Protein AF-A0A2V5Y2B6-F1 (afdb_monomer_lite)

Structure (mmCIF, N/CA/C/O backbone):
data_AF-A0A2V5Y2B6-F1
#
_entry.id   AF-A0A2V5Y2B6-F1
#
loop_
_atom_site.group_PDB
_atom_site.id
_atom_site.type_symbol
_atom_site.label_atom_id
_atom_site.label_alt_id
_atom_site.label_comp_id
_atom_site.label_asym_id
_atom_site.label_entity_id
_atom_site.label_seq_id
_atom_site.pdbx_PDB_ins_code
_atom_site.Cartn_x
_atom_site.Cartn_y
_atom_site.Cartn_z
_atom_site.occupancy
_atom_site.B_iso_or_equiv
_atom_site.auth_seq_id
_atom_site.auth_comp_id
_atom_site.auth_asym_id
_atom_site.auth_atom_id
_atom_site.pdbx_PDB_model_num
ATOM 1 N N . MET A 1 1 ? -38.230 23.761 11.090 1.00 64.44 1 MET A N 1
ATOM 2 C CA . MET A 1 1 ? -37.057 23.142 11.751 1.00 64.44 1 MET A CA 1
ATOM 3 C C . MET A 1 1 ? -36.328 22.125 10.874 1.00 64.44 1 MET A C 1
ATOM 5 O O . MET A 1 1 ? -35.136 22.301 10.675 1.00 64.44 1 MET A O 1
ATOM 9 N N . LEU A 1 2 ? -37.003 21.125 10.291 1.00 70.44 2 LEU A N 1
ATOM 10 C CA . LEU A 1 2 ? -36.364 20.083 9.458 1.00 70.44 2 LEU A CA 1
ATOM 11 C C . LEU A 1 2 ? -35.538 20.610 8.266 1.00 70.44 2 LEU A C 1
ATOM 13 O O . LEU A 1 2 ? -34.433 20.132 8.039 1.00 70.44 2 LEU A O 1
ATOM 17 N N . ILE A 1 3 ? -36.021 21.636 7.556 1.00 76.50 3 ILE A N 1
ATOM 18 C CA . ILE A 1 3 ? -35.321 22.222 6.394 1.00 76.50 3 ILE A CA 1
ATOM 19 C C . ILE A 1 3 ? -34.039 22.957 6.821 1.00 76.50 3 ILE A C 1
ATOM 21 O O . ILE A 1 3 ? -33.005 22.833 6.171 1.00 76.50 3 ILE A O 1
ATOM 25 N N . SER A 1 4 ? -34.070 23.662 7.957 1.00 74.25 4 SER A N 1
ATOM 26 C CA . SER A 1 4 ? -32.880 24.306 8.526 1.00 74.25 4 SER A CA 1
ATOM 27 C C . SER A 1 4 ? -31.862 23.283 9.031 1.00 74.25 4 SER A C 1
ATOM 29 O O . SER A 1 4 ? -30.671 23.482 8.822 1.00 74.25 4 SER A O 1
ATOM 31 N N . CYS A 1 5 ? -32.304 22.168 9.627 1.00 72.56 5 CYS A N 1
ATOM 32 C CA . CYS A 1 5 ? -31.413 21.060 9.985 1.00 72.56 5 CYS A CA 1
ATOM 33 C C . CYS A 1 5 ? -30.775 20.421 8.746 1.00 72.56 5 CYS A C 1
ATOM 35 O O . CYS A 1 5 ? -29.568 20.210 8.738 1.00 72.56 5 CYS A O 1
ATOM 37 N N . ALA A 1 6 ? -31.546 20.168 7.685 1.00 77.94 6 ALA A N 1
ATOM 38 C CA . ALA A 1 6 ? -31.018 19.616 6.438 1.00 77.94 6 ALA A CA 1
ATOM 39 C C . ALA A 1 6 ? -29.987 20.555 5.784 1.00 77.94 6 ALA A C 1
ATOM 41 O O . ALA A 1 6 ? -28.927 20.108 5.349 1.00 77.94 6 ALA A O 1
ATOM 42 N N . PHE A 1 7 ? -30.250 21.865 5.784 1.00 80.12 7 PHE A N 1
ATOM 43 C CA . PHE A 1 7 ? -29.313 22.871 5.281 1.00 80.12 7 PHE A CA 1
ATOM 44 C C . PHE A 1 7 ? -28.036 22.962 6.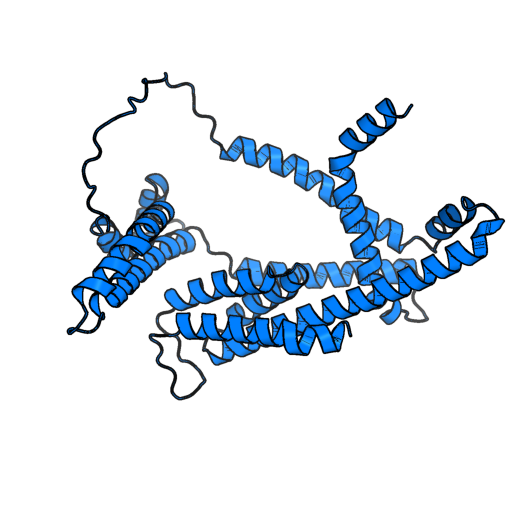131 1.00 80.12 7 PHE A C 1
ATOM 46 O O . PHE A 1 7 ? -26.936 23.067 5.585 1.00 80.12 7 PHE A O 1
ATOM 53 N N . LEU A 1 8 ? -28.164 22.863 7.459 1.00 71.19 8 LEU A N 1
ATOM 54 C CA . LEU A 1 8 ? -27.027 22.821 8.378 1.00 71.19 8 LEU A CA 1
ATOM 55 C C . LEU A 1 8 ? -26.164 21.576 8.129 1.00 71.19 8 LEU A C 1
ATOM 57 O O . LEU A 1 8 ? -24.951 21.698 8.025 1.00 71.19 8 LEU A O 1
ATOM 61 N N . ILE A 1 9 ? -26.781 20.401 7.961 1.00 74.06 9 ILE A N 1
ATOM 62 C CA . ILE A 1 9 ? -26.088 19.136 7.664 1.00 74.06 9 ILE A CA 1
ATOM 63 C C . ILE A 1 9 ? -25.361 19.216 6.318 1.00 74.06 9 ILE A C 1
ATOM 65 O O . ILE A 1 9 ? -24.214 18.787 6.214 1.00 74.06 9 ILE A O 1
ATOM 69 N N . TRP A 1 10 ? -25.979 19.817 5.297 1.00 74.00 10 TRP A N 1
ATOM 70 C CA . TRP A 1 10 ? -25.339 19.997 3.994 1.00 74.00 10 TRP A CA 1
ATOM 71 C C . TRP A 1 10 ? -24.121 20.926 4.079 1.00 74.00 10 TRP A C 1
ATOM 73 O O . TRP A 1 10 ? -23.056 20.598 3.557 1.00 74.00 10 TRP A O 1
ATOM 83 N N . LYS A 1 11 ? -24.230 22.031 4.829 1.00 75.00 11 LYS A N 1
ATOM 84 C CA . LYS A 1 11 ? -23.112 22.943 5.129 1.00 75.00 11 LYS A CA 1
ATOM 85 C C . LYS A 1 11 ? -22.009 22.287 5.969 1.00 75.00 11 LYS A C 1
ATOM 87 O O . LYS A 1 11 ? -20.841 22.598 5.760 1.00 75.00 11 LYS A O 1
ATOM 92 N N . LEU A 1 12 ? -22.361 21.387 6.890 1.00 72.12 12 LEU A N 1
ATOM 93 C CA . LEU A 1 12 ? -21.408 20.690 7.760 1.00 72.12 12 LEU A CA 1
ATOM 94 C C . LEU A 1 12 ? -20.800 19.436 7.119 1.00 72.12 12 LEU A C 1
ATOM 96 O O . LEU A 1 12 ? -19.831 18.911 7.654 1.00 72.12 12 LEU A O 1
ATOM 100 N N . SER A 1 13 ? -21.324 18.964 5.985 1.00 68.88 13 SER A N 1
ATOM 101 C CA . SER A 1 13 ? -20.893 17.722 5.320 1.00 68.88 13 SER A CA 1
ATOM 102 C C . SER A 1 13 ? -19.385 17.638 5.067 1.00 68.88 13 SER A C 1
ATOM 104 O O . SER A 1 13 ? -18.795 16.569 5.220 1.00 68.88 13 SER A O 1
ATOM 106 N N . ILE A 1 14 ? -18.743 18.775 4.786 1.00 69.94 14 ILE A N 1
ATOM 107 C CA . ILE A 1 14 ? -17.291 18.871 4.593 1.00 69.94 14 ILE A CA 1
ATOM 108 C C . ILE A 1 14 ? -16.498 18.567 5.880 1.00 69.94 14 ILE A C 1
ATOM 110 O O . ILE A 1 14 ? -15.362 18.108 5.816 1.00 69.94 14 ILE A O 1
ATOM 114 N N . LEU A 1 15 ? -17.104 18.812 7.046 1.00 74.19 15 LEU A N 1
ATOM 115 C CA . LEU A 1 15 ? -16.537 18.602 8.379 1.00 74.19 15 LEU A CA 1
ATOM 116 C C . LEU A 1 15 ? -16.883 17.216 8.937 1.00 74.19 15 LEU A C 1
ATOM 118 O O . LEU A 1 15 ? -16.121 16.651 9.715 1.00 74.19 15 LEU A O 1
ATOM 122 N N . ILE A 1 16 ? -18.025 16.657 8.527 1.00 75.56 16 ILE A N 1
ATOM 123 C CA . ILE A 1 16 ? -18.505 15.347 8.986 1.00 75.56 16 ILE A CA 1
ATOM 124 C C . ILE A 1 16 ? -17.478 14.257 8.670 1.00 75.56 16 ILE A C 1
ATOM 126 O O . ILE A 1 16 ? -17.185 13.433 9.532 1.00 75.56 16 ILE A O 1
ATOM 130 N N . LEU A 1 17 ? -16.886 14.272 7.473 1.00 73.50 17 LEU A N 1
ATOM 131 C CA . LEU A 1 17 ? -15.916 13.256 7.067 1.00 73.50 17 LEU A CA 1
ATOM 132 C C . LEU A 1 17 ? -14.675 13.207 7.985 1.00 73.50 17 LEU A C 1
ATOM 134 O O . LEU A 1 17 ? -14.424 12.143 8.549 1.00 73.50 17 LEU A O 1
ATOM 138 N N . PRO A 1 18 ? -13.918 14.301 8.215 1.00 75.50 18 PRO A N 1
ATOM 139 C CA . PRO A 1 18 ? -12.772 14.267 9.124 1.00 75.50 18 PRO A CA 1
ATOM 140 C C . PRO A 1 18 ? -13.163 13.991 10.583 1.00 75.50 18 PRO A C 1
ATOM 142 O O . PRO A 1 18 ? -12.376 13.371 11.295 1.00 75.50 18 PRO A O 1
ATOM 145 N N . ILE A 1 19 ? -14.372 14.373 11.024 1.00 77.94 19 ILE A N 1
ATOM 146 C CA . ILE A 1 19 ? -14.885 13.991 12.350 1.00 77.94 19 ILE A CA 1
ATOM 147 C C . ILE A 1 19 ? -15.049 12.477 12.458 1.00 77.94 19 ILE A C 1
ATOM 149 O O . ILE A 1 19 ? -14.535 11.869 13.396 1.00 77.94 19 ILE A O 1
ATOM 153 N N . ILE A 1 20 ? -15.731 11.868 11.487 1.00 76.69 20 ILE A N 1
ATOM 154 C CA . ILE A 1 20 ? -15.939 10.419 11.450 1.00 76.69 20 ILE A CA 1
ATOM 155 C C . ILE A 1 20 ? -14.595 9.703 11.372 1.00 76.69 20 ILE A C 1
ATOM 157 O O . ILE A 1 20 ? -14.381 8.752 12.112 1.00 76.69 20 ILE A O 1
ATOM 161 N N . VAL A 1 21 ? -13.670 10.175 10.534 1.00 72.62 21 VAL A N 1
ATOM 162 C CA . VAL A 1 21 ? -12.337 9.573 10.404 1.00 72.62 21 VAL A CA 1
ATOM 163 C C . VAL A 1 21 ? -11.545 9.683 11.708 1.00 72.62 21 VAL A C 1
ATOM 165 O O . VAL A 1 21 ? -10.953 8.695 12.132 1.00 72.62 21 VAL A O 1
ATOM 168 N N . GLY A 1 22 ? -11.550 10.841 12.375 1.00 74.81 22 GLY A N 1
ATOM 169 C CA . GLY A 1 22 ? -10.870 11.027 13.661 1.00 74.81 22 GLY A CA 1
ATOM 170 C C . GLY A 1 22 ? -11.452 10.145 14.768 1.00 74.81 22 GLY A C 1
ATOM 171 O O . GLY A 1 22 ? -10.704 9.502 15.504 1.00 74.81 22 GLY A O 1
ATOM 172 N N . ALA A 1 23 ? -12.782 10.054 14.843 1.00 76.69 23 ALA A N 1
ATOM 173 C CA . ALA A 1 23 ? -13.480 9.191 15.791 1.00 76.69 23 ALA A CA 1
ATOM 174 C C . ALA A 1 23 ? -13.232 7.702 15.507 1.00 76.69 23 ALA A C 1
ATOM 176 O O . ALA A 1 23 ? -12.944 6.934 16.423 1.00 76.69 23 ALA A O 1
ATOM 177 N N . LEU A 1 24 ? -13.280 7.306 14.234 1.00 73.19 24 LEU A N 1
ATOM 178 C CA . LEU A 1 24 ? -12.995 5.945 13.799 1.00 73.19 24 LEU A CA 1
ATOM 179 C C . LEU A 1 24 ? -11.540 5.576 14.074 1.00 73.19 24 LEU A C 1
ATOM 181 O O . LEU A 1 24 ? -11.296 4.483 14.560 1.00 73.19 24 LEU A O 1
ATOM 185 N N . MET A 1 25 ? -10.582 6.478 13.850 1.00 69.50 25 MET A N 1
ATOM 186 C CA . MET A 1 25 ? -9.184 6.269 14.236 1.00 69.50 25 MET A CA 1
ATOM 187 C C . MET A 1 25 ? -9.045 6.099 15.754 1.00 69.50 25 MET A C 1
ATOM 189 O O . MET A 1 25 ? -8.381 5.165 16.192 1.00 69.50 25 MET A O 1
ATOM 193 N N . ALA A 1 26 ? -9.686 6.949 16.565 1.00 74.56 26 ALA A N 1
ATOM 194 C CA . ALA A 1 26 ? -9.628 6.837 18.028 1.00 74.56 26 ALA A CA 1
ATOM 195 C C . ALA A 1 26 ? -10.153 5.479 18.495 1.00 74.56 26 ALA A C 1
ATOM 197 O O . ALA A 1 26 ? -9.554 4.829 19.350 1.00 74.56 26 ALA A O 1
ATOM 198 N N . PHE A 1 27 ? -11.231 5.025 17.862 1.00 71.56 27 PHE A N 1
ATOM 199 C CA . PHE A 1 27 ? -11.805 3.718 18.107 1.00 71.56 27 PHE A CA 1
ATOM 200 C C . PHE A 1 27 ? -10.884 2.577 17.623 1.00 71.56 27 PHE A C 1
ATOM 202 O O . PHE A 1 27 ? -10.614 1.640 18.370 1.00 71.56 27 PHE A O 1
ATOM 209 N N . LEU A 1 28 ? -10.331 2.679 16.411 1.00 67.62 28 LEU A N 1
ATOM 210 C CA . LEU A 1 28 ? -9.432 1.698 15.786 1.00 67.62 28 LEU A CA 1
ATOM 211 C C . LEU A 1 28 ? -8.159 1.459 16.586 1.00 67.62 28 LEU A C 1
ATOM 213 O O . LEU A 1 28 ? -7.652 0.339 16.633 1.00 67.62 28 LEU A O 1
ATOM 217 N N . PHE A 1 29 ? -7.670 2.499 17.252 1.00 67.31 29 PHE A N 1
ATOM 218 C CA . PHE A 1 29 ? -6.452 2.441 18.047 1.00 67.31 29 PHE A CA 1
ATOM 219 C C . PHE A 1 29 ? -6.687 2.280 19.546 1.00 67.31 29 PHE A C 1
ATOM 221 O O . PHE A 1 29 ? -5.721 2.129 20.295 1.00 67.31 29 PHE A O 1
ATOM 228 N N . ARG A 1 30 ? -7.945 2.196 19.988 1.00 69.38 30 ARG A N 1
ATOM 229 C CA . ARG A 1 30 ? -8.295 1.781 21.347 1.00 69.38 30 ARG A CA 1
ATOM 230 C C . ARG A 1 30 ? -7.615 0.466 21.781 1.00 69.38 30 ARG A C 1
ATOM 232 O O . ARG A 1 30 ? -6.999 0.491 22.841 1.00 69.38 30 ARG A O 1
ATOM 239 N N . PRO A 1 31 ? -7.581 -0.632 20.991 1.00 62.88 31 PRO A N 1
ATOM 240 C CA . PRO A 1 31 ? -6.884 -1.859 21.402 1.00 62.88 31 PRO A CA 1
ATOM 241 C C . PRO A 1 31 ? -5.365 -1.686 21.514 1.00 62.88 31 PRO A C 1
ATOM 243 O O . PRO A 1 31 ? -4.713 -2.365 22.307 1.00 62.88 31 PRO A O 1
ATOM 246 N N . VAL A 1 32 ? -4.778 -0.782 20.721 1.00 63.06 32 VAL A N 1
ATOM 247 C CA . VAL A 1 32 ? -3.355 -0.445 20.834 1.00 63.06 32 VAL A CA 1
ATOM 248 C C . VAL A 1 32 ? -3.121 0.294 22.148 1.00 63.06 32 VAL A C 1
ATOM 250 O O . VAL A 1 32 ? -2.256 -0.113 22.915 1.00 63.06 32 VAL A O 1
ATOM 253 N N . LYS A 1 33 ? -3.943 1.305 22.458 1.00 66.31 33 LYS A N 1
ATOM 254 C CA . LYS A 1 33 ? -3.921 2.028 23.737 1.00 66.31 33 LYS A CA 1
ATOM 255 C C . LYS A 1 33 ? -4.087 1.088 24.937 1.00 66.31 33 LYS A C 1
ATOM 257 O O . LYS A 1 33 ? -3.274 1.159 25.849 1.00 66.31 33 LYS A O 1
ATOM 262 N N . GLU A 1 34 ? -5.061 0.177 24.905 1.00 66.00 34 GLU A N 1
ATOM 263 C CA . GLU A 1 34 ? -5.316 -0.797 25.981 1.00 66.00 34 GLU A CA 1
ATOM 264 C C . GLU A 1 34 ? -4.124 -1.747 26.196 1.00 66.00 34 GLU A C 1
ATOM 266 O O . GLU A 1 34 ? -3.793 -2.107 27.322 1.00 66.00 34 GLU A O 1
ATOM 271 N N . ARG A 1 35 ? -3.384 -2.096 25.134 1.00 62.91 35 ARG A N 1
ATOM 272 C CA . ARG A 1 35 ? -2.152 -2.896 25.253 1.00 62.91 35 ARG A CA 1
ATOM 273 C C . ARG A 1 35 ? -0.962 -2.108 25.814 1.00 62.91 35 ARG A C 1
ATOM 275 O O . ARG A 1 35 ? -0.012 -2.716 26.306 1.00 62.91 35 ARG A O 1
ATOM 282 N N . PHE A 1 36 ? -1.030 -0.779 25.754 1.00 59.91 36 PHE A N 1
ATOM 283 C CA . PHE A 1 36 ? -0.103 0.168 26.374 1.00 59.91 36 PHE A CA 1
ATOM 284 C C . PHE A 1 36 ? -0.613 0.704 27.726 1.00 59.91 36 PHE A C 1
ATOM 286 O O . PHE A 1 36 ? -0.083 1.711 28.202 1.00 59.91 36 PHE A O 1
ATOM 293 N N . GLU A 1 37 ? -1.580 0.042 28.382 1.00 61.69 37 GLU A N 1
ATOM 294 C CA . GLU A 1 37 ? -1.962 0.330 29.774 1.00 61.69 37 GLU A CA 1
ATOM 295 C C . GLU A 1 37 ? -0.820 -0.033 30.739 1.00 61.69 37 GLU A C 1
ATOM 297 O O . GLU A 1 37 ? -0.826 -1.022 31.475 1.00 61.69 37 GLU A O 1
ATOM 302 N N . VAL A 1 38 ? 0.225 0.791 30.731 1.00 66.25 38 VAL A N 1
ATOM 303 C CA . VAL A 1 38 ? 1.293 0.738 31.715 1.00 66.25 38 VAL A CA 1
ATOM 304 C C . VAL A 1 38 ? 0.721 1.320 32.997 1.00 66.25 38 VAL A C 1
ATOM 306 O O . VAL A 1 38 ? 0.348 2.488 33.046 1.00 66.25 38 VAL A O 1
ATOM 309 N N . ARG A 1 39 ? 0.688 0.513 34.059 1.00 62.97 39 ARG A N 1
ATOM 310 C CA . ARG A 1 39 ? 0.039 0.838 35.341 1.00 62.97 39 ARG A CA 1
ATOM 311 C C . ARG A 1 39 ? 0.583 2.092 36.054 1.00 62.97 39 ARG A C 1
ATOM 313 O O . ARG A 1 39 ? -0.016 2.530 37.028 1.00 62.97 39 ARG A O 1
ATOM 320 N N . TRP A 1 40 ? 1.701 2.658 35.584 1.00 76.69 40 TRP A N 1
ATOM 321 C CA . TRP A 1 40 ? 2.268 3.928 36.065 1.00 76.69 40 TRP A CA 1
ATOM 322 C C . TRP A 1 40 ? 1.818 5.139 35.226 1.00 76.69 40 TRP A C 1
ATOM 324 O O . TRP A 1 40 ? 1.767 6.251 35.746 1.00 76.69 40 TRP A O 1
ATOM 334 N N . LEU A 1 41 ? 1.472 4.966 33.950 1.00 76.44 41 LEU A N 1
ATOM 335 C CA . LEU A 1 41 ? 1.293 6.086 33.030 1.00 76.44 41 LEU A CA 1
ATOM 336 C C . LEU A 1 41 ? -0.139 6.660 33.111 1.00 76.44 41 LEU A C 1
ATOM 338 O O . LEU A 1 41 ? -1.088 5.888 32.951 1.00 76.44 41 LEU A O 1
ATOM 342 N N . PRO A 1 42 ? -0.324 7.983 33.314 1.00 81.69 42 PRO A N 1
ATOM 343 C CA . PRO A 1 42 ? -1.646 8.609 33.305 1.00 81.69 42 PRO A CA 1
ATOM 344 C C . PRO A 1 42 ? -2.330 8.446 31.942 1.00 81.69 42 PRO A C 1
ATOM 346 O O . PRO A 1 42 ? -1.673 8.367 30.899 1.00 81.69 42 PRO A O 1
ATOM 349 N N . HIS A 1 43 ? -3.660 8.394 31.958 1.00 77.12 43 HIS A N 1
ATOM 350 C CA . HIS A 1 43 ? -4.499 8.071 30.802 1.00 77.12 43 HIS A CA 1
ATOM 351 C C . HIS A 1 43 ? -4.243 8.991 29.598 1.00 77.12 43 HIS A C 1
ATOM 353 O O . HIS A 1 43 ? -4.152 8.535 28.457 1.00 77.12 43 HIS A O 1
ATOM 359 N N . GLU A 1 44 ? -4.052 10.284 29.849 1.00 80.44 44 GLU A N 1
ATOM 360 C CA . GLU A 1 44 ? -3.785 11.294 28.827 1.00 80.44 44 GLU A CA 1
ATOM 361 C C . GLU A 1 44 ? -2.456 11.012 28.108 1.00 80.44 44 GLU A C 1
ATOM 363 O O . GLU A 1 44 ? -2.361 11.127 26.885 1.00 80.44 44 GLU A O 1
ATOM 368 N N . LEU A 1 45 ? -1.433 10.560 28.840 1.00 81.38 45 LEU A N 1
ATOM 369 C CA . LEU A 1 45 ? -0.148 10.196 28.244 1.00 81.38 45 LEU A CA 1
ATOM 370 C C . LEU A 1 45 ? -0.236 8.903 27.429 1.00 81.38 45 LEU A C 1
ATOM 372 O O . LEU A 1 45 ? 0.413 8.815 26.393 1.00 81.38 45 LEU A O 1
ATOM 3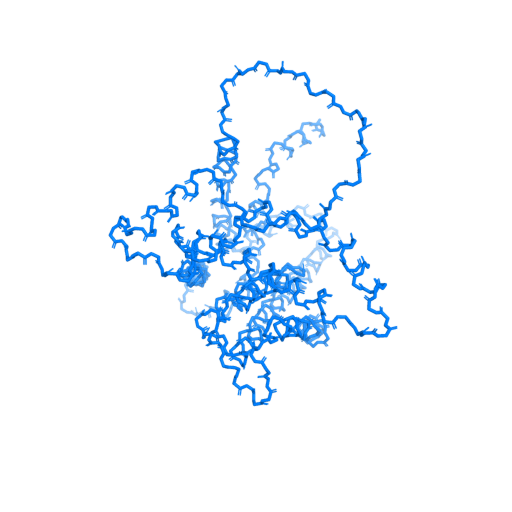76 N N . GLN A 1 46 ? -1.063 7.932 27.823 1.00 76.62 46 GLN A N 1
ATOM 377 C CA . GLN A 1 46 ? -1.271 6.713 27.028 1.00 76.62 46 GLN A CA 1
ATOM 378 C C . GLN A 1 46 ? -1.870 7.035 25.650 1.00 76.62 46 GLN A C 1
ATOM 380 O O . GLN A 1 46 ? -1.413 6.524 24.625 1.00 76.62 46 GLN A O 1
ATOM 385 N N . VAL A 1 47 ? -2.852 7.941 25.610 1.00 78.94 47 VAL A N 1
ATOM 386 C CA . VAL A 1 47 ? -3.460 8.426 24.362 1.00 78.94 47 VAL A CA 1
ATOM 387 C C . VAL A 1 47 ? -2.423 9.154 23.512 1.00 78.94 47 VAL A C 1
ATOM 389 O O . VAL A 1 47 ? -2.287 8.853 22.325 1.00 78.94 47 VAL A O 1
ATOM 392 N N . LEU A 1 48 ? -1.639 10.051 24.116 1.00 82.69 48 LEU A N 1
ATOM 393 C CA . LEU A 1 48 ? -0.584 10.784 23.416 1.00 82.69 48 LEU A CA 1
ATOM 394 C C . LEU A 1 48 ? 0.490 9.838 22.847 1.00 82.69 48 LEU A C 1
ATOM 396 O O . LEU A 1 48 ? 0.905 9.993 21.701 1.00 82.69 48 LEU A O 1
ATOM 400 N N . CYS A 1 49 ? 0.904 8.827 23.614 1.00 79.94 49 CYS A N 1
ATOM 401 C CA . CYS A 1 49 ? 1.852 7.805 23.175 1.00 79.94 49 CYS A CA 1
ATOM 402 C C . CYS A 1 49 ? 1.296 6.973 22.015 1.00 79.94 49 CYS A C 1
ATOM 404 O O . CYS A 1 49 ? 2.023 6.717 21.057 1.00 79.94 49 CYS A O 1
ATOM 406 N N . SER A 1 50 ? 0.014 6.594 22.057 1.00 76.00 50 SER A N 1
ATOM 407 C CA . SER A 1 50 ? -0.629 5.882 20.946 1.00 76.00 50 SER A CA 1
ATOM 408 C C . SER A 1 50 ? -0.656 6.735 19.672 1.00 76.00 50 SER A C 1
ATOM 410 O O . SER A 1 50 ? -0.251 6.262 18.611 1.00 76.00 50 SER A O 1
ATOM 412 N N . PHE A 1 51 ? -1.008 8.022 19.784 1.00 81.62 51 PHE A N 1
ATOM 413 C CA . PHE A 1 51 ? -0.978 8.970 18.671 1.00 81.62 51 PHE A CA 1
ATOM 414 C C . PHE A 1 51 ? 0.434 9.125 18.093 1.00 81.62 51 PHE A C 1
ATOM 416 O O . PHE A 1 51 ? 0.623 9.068 16.879 1.00 81.62 51 PHE A O 1
ATOM 423 N N . ALA A 1 52 ? 1.440 9.259 18.961 1.00 82.75 52 ALA A N 1
ATOM 424 C CA . ALA A 1 52 ? 2.837 9.362 18.559 1.00 82.75 52 ALA A CA 1
ATOM 425 C C . ALA A 1 52 ? 3.336 8.089 17.858 1.00 82.75 52 ALA A C 1
ATOM 427 O O . ALA A 1 52 ? 4.034 8.187 16.851 1.00 82.75 52 ALA A O 1
ATOM 428 N N . ALA A 1 53 ? 2.952 6.902 18.335 1.00 79.00 53 ALA A N 1
ATOM 429 C CA . ALA A 1 53 ? 3.304 5.633 17.702 1.00 79.00 53 ALA A CA 1
ATOM 430 C C . ALA A 1 53 ? 2.705 5.517 16.291 1.00 79.00 53 ALA A C 1
ATOM 432 O O . ALA A 1 53 ? 3.411 5.149 15.353 1.00 79.00 53 ALA A O 1
ATOM 433 N N . ILE A 1 54 ? 1.435 5.897 16.116 1.00 75.88 54 ILE A N 1
ATOM 434 C CA . ILE A 1 54 ? 0.771 5.931 14.802 1.00 75.88 54 ILE A CA 1
ATOM 435 C C . ILE A 1 54 ? 1.470 6.929 13.881 1.00 75.88 54 ILE A C 1
ATOM 437 O O . ILE A 1 54 ? 1.818 6.592 12.750 1.00 75.88 54 ILE A O 1
ATOM 441 N N . GLY A 1 55 ? 1.719 8.145 14.375 1.00 79.56 55 GLY A N 1
ATOM 442 C CA . GLY A 1 55 ? 2.439 9.178 13.637 1.00 79.56 55 GLY A CA 1
ATOM 443 C C . GLY A 1 55 ? 3.828 8.711 13.207 1.00 79.56 55 GLY A C 1
ATOM 444 O O . GLY A 1 55 ? 4.233 8.970 12.079 1.00 79.56 55 GLY A O 1
ATOM 445 N N . LEU A 1 56 ? 4.527 7.956 14.057 1.00 81.75 56 LEU A N 1
ATOM 446 C CA . LEU A 1 56 ? 5.827 7.370 13.749 1.00 81.75 56 LEU A CA 1
ATOM 447 C C . LEU A 1 56 ? 5.723 6.295 12.662 1.00 81.75 56 LEU A C 1
ATOM 449 O O . LEU A 1 56 ? 6.501 6.331 11.712 1.00 81.75 56 LEU A O 1
ATOM 453 N N . VAL A 1 57 ? 4.752 5.382 12.742 1.00 74.44 57 VAL A N 1
ATOM 454 C CA . VAL A 1 57 ? 4.519 4.368 11.697 1.00 74.44 57 VAL A CA 1
ATOM 455 C C . VAL A 1 57 ? 4.198 5.032 10.358 1.00 74.44 57 VAL A C 1
ATOM 457 O O . VAL A 1 57 ? 4.819 4.699 9.349 1.00 74.44 57 VAL A O 1
ATOM 460 N N . LEU A 1 58 ? 3.295 6.016 10.347 1.00 76.00 58 LEU A N 1
ATOM 461 C CA . LEU A 1 58 ? 2.955 6.778 9.145 1.00 76.00 58 LEU A CA 1
ATOM 462 C C . LEU A 1 58 ? 4.151 7.570 8.617 1.00 76.00 58 LEU A C 1
ATOM 464 O O . LEU A 1 58 ? 4.372 7.600 7.410 1.00 76.00 58 LEU A O 1
ATOM 468 N N . PHE A 1 59 ? 4.956 8.166 9.495 1.00 80.88 59 PHE A N 1
ATOM 469 C CA . PHE A 1 59 ? 6.172 8.875 9.113 1.00 80.88 59 PHE A CA 1
ATOM 470 C C . PHE A 1 59 ? 7.194 7.932 8.475 1.00 80.88 59 PHE A C 1
ATOM 472 O O . PHE A 1 59 ? 7.752 8.259 7.430 1.00 80.88 59 PHE A O 1
ATOM 479 N N . PHE A 1 60 ? 7.420 6.745 9.044 1.00 76.94 60 PHE A N 1
ATOM 480 C CA . PHE A 1 60 ? 8.312 5.741 8.462 1.00 76.94 60 PHE A CA 1
ATOM 481 C C . PHE A 1 60 ? 7.780 5.199 7.136 1.00 76.94 60 PHE A C 1
ATOM 483 O O . PHE A 1 60 ? 8.555 5.086 6.183 1.00 76.94 60 PHE A O 1
ATOM 490 N N . ALA A 1 61 ? 6.480 4.915 7.041 1.00 67.81 61 ALA A N 1
ATOM 491 C CA . ALA A 1 61 ? 5.837 4.492 5.800 1.00 67.81 61 ALA A CA 1
ATOM 492 C C . ALA A 1 61 ? 5.970 5.576 4.719 1.00 67.81 61 ALA A C 1
ATOM 494 O O . ALA A 1 61 ? 6.459 5.304 3.623 1.00 67.81 61 ALA A O 1
ATOM 495 N N . PHE A 1 62 ? 5.642 6.827 5.054 1.00 75.62 62 PHE A N 1
ATOM 496 C CA . PHE A 1 62 ? 5.762 7.967 4.151 1.00 75.62 62 PHE A CA 1
ATOM 497 C C . PHE A 1 62 ? 7.211 8.229 3.748 1.00 75.62 62 PHE A C 1
ATOM 499 O O . PHE A 1 62 ? 7.478 8.478 2.581 1.00 75.62 62 PHE A O 1
ATOM 506 N N . ASN A 1 63 ? 8.169 8.140 4.669 1.00 76.88 63 ASN A N 1
ATOM 507 C CA . ASN A 1 63 ? 9.584 8.332 4.362 1.00 76.88 63 ASN A CA 1
ATOM 508 C C . ASN A 1 63 ? 10.127 7.207 3.466 1.00 76.88 63 ASN A C 1
ATOM 510 O O . ASN A 1 63 ? 10.879 7.463 2.527 1.00 76.88 63 ASN A O 1
ATOM 514 N N . THR A 1 64 ? 9.711 5.964 3.715 1.00 70.81 64 THR A N 1
ATOM 515 C CA . THR A 1 64 ? 10.048 4.810 2.867 1.00 70.81 64 THR A CA 1
ATOM 516 C C . THR A 1 64 ? 9.481 4.993 1.464 1.00 70.81 64 THR A C 1
ATOM 518 O O . THR A 1 64 ? 10.195 4.786 0.484 1.00 70.81 64 THR A O 1
ATOM 521 N N . PHE A 1 65 ? 8.235 5.456 1.358 1.00 67.06 65 PHE A N 1
ATOM 522 C CA . PHE A 1 65 ? 7.594 5.752 0.083 1.00 67.06 65 PHE A CA 1
ATOM 523 C C . PHE A 1 65 ? 8.252 6.938 -0.632 1.00 67.06 65 PHE A C 1
ATOM 525 O O . PHE A 1 65 ? 8.606 6.834 -1.801 1.00 67.06 65 PHE A O 1
ATOM 532 N N . ARG A 1 66 ? 8.507 8.041 0.081 1.00 73.31 66 ARG A N 1
ATOM 533 C CA . ARG A 1 66 ? 9.106 9.268 -0.460 1.00 73.31 66 ARG A CA 1
ATOM 534 C C . ARG A 1 66 ? 10.478 9.022 -1.072 1.00 73.31 66 ARG A C 1
ATOM 536 O O . ARG A 1 66 ? 10.774 9.602 -2.109 1.00 73.31 66 ARG A O 1
ATOM 543 N N . LYS A 1 67 ? 11.293 8.145 -0.477 1.00 72.06 67 LYS A N 1
ATOM 544 C CA . LYS A 1 67 ? 12.591 7.738 -1.048 1.00 72.06 67 LYS A CA 1
ATOM 545 C C . LYS A 1 67 ? 12.470 7.072 -2.422 1.00 72.06 67 LYS A C 1
ATOM 547 O O . LYS A 1 67 ? 13.440 7.076 -3.169 1.00 72.06 67 LYS A O 1
ATOM 552 N N . HIS A 1 68 ? 11.307 6.510 -2.736 1.00 68.44 68 HIS A N 1
ATOM 553 C CA . HIS A 1 68 ? 11.020 5.853 -4.006 1.00 68.44 68 HIS A CA 1
ATOM 554 C C . HIS A 1 68 ? 10.160 6.706 -4.950 1.00 68.44 68 HIS A C 1
ATOM 556 O O . HIS A 1 68 ? 9.895 6.269 -6.069 1.00 68.44 68 HIS A O 1
ATOM 562 N N . ILE A 1 69 ? 9.723 7.905 -4.539 1.00 70.25 69 ILE A N 1
ATOM 563 C CA . ILE A 1 69 ? 9.029 8.823 -5.448 1.00 70.25 69 ILE A CA 1
ATOM 564 C C . ILE A 1 69 ? 10.039 9.278 -6.516 1.00 70.25 69 ILE A C 1
ATOM 566 O O . ILE A 1 69 ? 11.085 9.818 -6.150 1.00 70.25 69 ILE A O 1
ATOM 570 N N . PRO A 1 70 ? 9.748 9.082 -7.817 1.00 68.75 70 PRO A N 1
ATOM 571 C CA . PRO A 1 70 ? 10.669 9.445 -8.885 1.00 68.75 70 PRO A CA 1
ATOM 572 C C . PRO A 1 70 ? 10.901 10.957 -8.935 1.00 68.75 70 PRO A C 1
ATOM 574 O O . PRO A 1 70 ? 9.950 11.741 -8.942 1.00 68.75 70 PRO A O 1
ATOM 577 N N . ASP A 1 71 ? 12.165 11.357 -9.028 1.00 80.88 71 ASP A N 1
ATOM 578 C CA . ASP A 1 71 ? 12.575 12.735 -9.320 1.00 80.88 71 ASP A CA 1
ATOM 579 C C . ASP A 1 71 ? 12.147 13.148 -10.748 1.00 80.88 71 ASP A C 1
ATOM 581 O O . ASP A 1 71 ? 11.856 12.284 -11.571 1.00 80.88 71 ASP A O 1
ATOM 585 N N . GLU A 1 72 ? 12.130 14.438 -11.104 1.00 82.00 72 GLU A N 1
ATOM 586 C CA . GLU A 1 72 ? 11.642 14.900 -12.419 1.00 82.00 72 GLU A CA 1
ATOM 587 C C . GLU A 1 72 ? 12.363 14.222 -13.590 1.00 82.00 72 GLU A C 1
ATOM 589 O O . GLU A 1 72 ? 11.723 13.742 -14.524 1.00 82.00 72 GLU A O 1
ATOM 594 N N . GLN A 1 73 ? 13.690 14.092 -13.504 1.00 84.06 73 GLN A N 1
ATOM 595 C CA . GLN A 1 73 ? 14.478 13.347 -14.487 1.00 84.06 73 GLN A CA 1
ATOM 596 C C . GLN A 1 73 ? 14.039 11.876 -14.561 1.00 84.06 73 GLN A C 1
ATOM 598 O O . GLN A 1 73 ? 13.782 11.360 -15.646 1.00 84.06 73 GLN A O 1
ATOM 603 N N . GLN A 1 74 ? 13.894 11.216 -13.410 1.00 82.75 74 GLN A N 1
ATOM 604 C CA . GLN A 1 74 ? 13.495 9.809 -13.331 1.00 82.75 74 GLN A CA 1
ATOM 605 C C . GLN A 1 74 ? 12.062 9.594 -13.824 1.00 82.75 74 GLN A C 1
ATOM 607 O O . GLN A 1 74 ? 11.773 8.568 -14.427 1.00 82.75 74 GLN A O 1
ATOM 612 N N . LYS A 1 75 ? 11.162 10.561 -13.617 1.00 84.69 75 LYS A N 1
ATOM 613 C CA . LYS A 1 75 ? 9.787 10.544 -14.127 1.00 84.69 75 LYS A CA 1
ATOM 614 C C . LYS A 1 75 ? 9.765 10.589 -15.655 1.00 84.69 75 LYS A C 1
ATOM 616 O O . LYS A 1 75 ? 9.000 9.850 -16.274 1.00 84.69 75 LYS A O 1
ATOM 621 N N . LEU A 1 76 ? 10.607 11.425 -16.265 1.00 87.69 76 LEU A N 1
ATOM 622 C CA . LEU A 1 76 ? 10.734 11.499 -17.723 1.00 87.69 76 LEU A CA 1
ATOM 623 C C . LEU A 1 76 ? 11.372 10.221 -18.287 1.00 87.69 76 LEU A C 1
ATOM 625 O O . LEU A 1 76 ? 10.847 9.646 -19.239 1.00 87.69 76 LEU A O 1
ATOM 629 N N . GLU A 1 77 ? 12.450 9.734 -17.663 1.00 87.12 77 GLU A N 1
ATOM 630 C CA . GLU A 1 77 ? 13.075 8.449 -18.009 1.00 87.12 77 GLU A CA 1
ATOM 631 C C . GLU A 1 77 ? 12.072 7.291 -17.901 1.00 87.12 77 GLU A C 1
ATOM 633 O O . GLU A 1 77 ? 11.988 6.458 -18.805 1.00 87.12 77 GLU A O 1
ATOM 638 N N . PHE A 1 78 ? 11.262 7.270 -16.839 1.00 85.62 78 PHE A N 1
ATOM 639 C CA . PHE A 1 78 ? 10.207 6.285 -16.614 1.00 85.62 78 PHE A CA 1
ATOM 640 C C . PHE A 1 78 ? 9.168 6.314 -17.733 1.00 85.62 78 PHE A C 1
ATOM 642 O O . PHE A 1 78 ? 8.894 5.266 -18.310 1.00 85.62 78 PHE A O 1
ATOM 649 N N . LYS A 1 79 ? 8.626 7.491 -18.084 1.00 87.00 79 LYS A N 1
ATOM 650 C CA . LYS A 1 79 ? 7.646 7.629 -19.176 1.00 87.00 79 LYS A CA 1
ATOM 651 C C . LYS A 1 79 ? 8.194 7.075 -20.491 1.00 87.00 79 LYS A C 1
ATOM 653 O O . LYS A 1 79 ? 7.563 6.220 -21.108 1.00 87.00 79 LYS A O 1
ATOM 658 N N . VAL A 1 80 ? 9.397 7.507 -20.875 1.00 88.50 80 VAL A N 1
ATOM 659 C CA . VAL A 1 80 ? 10.056 7.082 -22.119 1.00 88.50 80 VAL A CA 1
ATOM 660 C C . VAL A 1 80 ? 10.287 5.575 -22.136 1.00 88.50 80 VAL A C 1
ATOM 662 O O . VAL A 1 80 ? 9.954 4.891 -23.107 1.00 88.50 80 VAL A O 1
ATOM 665 N N . ARG A 1 81 ? 10.855 5.040 -21.056 1.00 87.44 81 ARG A N 1
ATOM 666 C CA . ARG A 1 81 ? 11.194 3.624 -20.959 1.00 87.44 81 ARG A CA 1
ATOM 667 C C . ARG A 1 81 ? 9.952 2.747 -20.938 1.00 87.44 81 ARG A C 1
ATOM 669 O O . ARG A 1 81 ? 9.917 1.741 -21.641 1.00 87.44 81 ARG A O 1
ATOM 676 N N . LEU A 1 82 ? 8.945 3.129 -20.156 1.00 86.38 82 LEU A N 1
ATOM 677 C CA . LEU A 1 82 ? 7.698 2.385 -20.041 1.00 86.38 82 LEU A CA 1
ATOM 678 C C . LEU A 1 82 ? 6.959 2.366 -21.381 1.00 86.38 82 LEU A C 1
ATOM 680 O O . LEU A 1 82 ? 6.546 1.296 -21.819 1.00 86.38 82 LEU A O 1
ATOM 684 N N . GLN A 1 83 ? 6.877 3.507 -22.073 1.00 87.38 83 GLN A N 1
ATOM 685 C CA . GLN A 1 83 ? 6.297 3.588 -23.415 1.00 87.38 83 GLN A CA 1
ATOM 686 C C . GLN A 1 83 ? 7.006 2.636 -24.388 1.00 87.38 83 GLN A C 1
ATOM 688 O O . GLN A 1 83 ? 6.357 1.840 -25.066 1.00 87.38 83 GLN A O 1
ATOM 693 N N . TYR A 1 84 ? 8.342 2.658 -24.416 1.00 87.50 84 TYR A N 1
ATOM 694 C CA . TYR A 1 84 ? 9.119 1.794 -25.304 1.00 87.50 84 TYR A CA 1
ATOM 695 C C . TYR A 1 84 ? 8.905 0.309 -24.992 1.00 87.50 84 TYR A C 1
ATOM 697 O O . TYR A 1 84 ? 8.585 -0.476 -25.886 1.00 87.50 84 TYR A O 1
ATOM 705 N N . LYS A 1 85 ? 9.036 -0.079 -23.717 1.00 85.25 85 LYS A N 1
ATOM 706 C CA . LYS A 1 85 ? 8.912 -1.476 -23.282 1.00 85.25 85 LYS A CA 1
ATOM 707 C C . LYS A 1 85 ? 7.503 -2.027 -23.468 1.00 85.25 85 LYS A C 1
ATOM 709 O O . LYS A 1 85 ? 7.365 -3.179 -23.874 1.00 85.25 85 LYS A O 1
ATOM 714 N N . LEU A 1 86 ? 6.463 -1.224 -23.244 1.00 85.44 86 LEU A N 1
ATOM 715 C CA . LEU A 1 86 ? 5.086 -1.628 -23.534 1.00 85.44 86 LEU A CA 1
ATOM 716 C C . LEU A 1 86 ? 4.880 -1.868 -25.033 1.00 85.44 86 LEU A C 1
ATOM 718 O O . LEU A 1 86 ? 4.329 -2.897 -25.417 1.00 85.44 86 LEU A O 1
ATOM 722 N N . ASN A 1 87 ? 5.394 -0.980 -25.886 1.00 86.69 87 ASN A N 1
ATOM 723 C CA . ASN A 1 87 ? 5.334 -1.140 -27.341 1.00 86.69 87 ASN A CA 1
ATOM 724 C C . ASN A 1 87 ? 6.135 -2.349 -27.845 1.00 86.69 87 ASN A C 1
ATOM 726 O O . ASN A 1 87 ? 5.717 -3.051 -28.767 1.00 86.69 87 ASN A O 1
ATOM 730 N N . GLU A 1 88 ? 7.298 -2.612 -27.254 1.00 86.06 88 GLU A N 1
ATOM 731 C CA . GLU A 1 88 ? 8.100 -3.803 -27.529 1.00 86.06 88 GLU A CA 1
ATOM 732 C C . GLU A 1 88 ? 7.335 -5.082 -27.152 1.00 86.06 88 GLU A C 1
ATOM 734 O O . GLU A 1 88 ? 7.175 -5.972 -27.989 1.00 86.06 88 GLU A O 1
ATOM 739 N N . ARG A 1 89 ? 6.783 -5.149 -25.932 1.00 82.56 89 ARG A N 1
ATOM 740 C CA . ARG A 1 89 ? 6.001 -6.299 -25.451 1.00 82.56 89 ARG A CA 1
ATOM 741 C C . ARG A 1 89 ? 4.744 -6.540 -26.266 1.00 82.56 89 ARG A C 1
ATOM 743 O O . ARG A 1 89 ? 4.465 -7.682 -26.616 1.00 82.56 89 ARG A O 1
ATOM 750 N N . TYR A 1 90 ? 4.016 -5.484 -26.611 1.00 83.25 90 TYR A N 1
ATOM 751 C CA . TYR A 1 90 ? 2.843 -5.589 -27.468 1.00 83.25 90 TYR A CA 1
ATOM 752 C C . TYR A 1 90 ? 3.203 -6.191 -28.834 1.00 83.25 90 TYR A C 1
ATOM 754 O O . TYR A 1 90 ? 2.573 -7.153 -29.272 1.00 83.25 90 TYR A O 1
ATOM 762 N N . ARG A 1 91 ? 4.273 -5.700 -29.476 1.00 82.75 91 ARG A N 1
ATOM 763 C CA . ARG A 1 91 ? 4.748 -6.250 -30.756 1.00 82.75 91 ARG A CA 1
ATOM 764 C C . ARG A 1 91 ? 5.172 -7.711 -30.640 1.00 82.75 91 ARG A C 1
ATOM 766 O O . ARG A 1 91 ? 4.829 -8.494 -31.518 1.00 82.75 91 ARG A O 1
ATOM 773 N N . GLN A 1 92 ? 5.850 -8.093 -29.558 1.00 81.69 92 GLN A N 1
ATOM 774 C CA . GLN A 1 92 ? 6.212 -9.491 -29.298 1.00 81.69 92 GLN A CA 1
ATOM 775 C C . GLN A 1 92 ? 4.976 -10.387 -29.137 1.00 81.69 92 GLN A C 1
ATOM 777 O O . GLN A 1 92 ? 4.937 -11.471 -29.714 1.00 81.69 92 GLN A O 1
ATOM 782 N N . LEU A 1 93 ? 3.957 -9.938 -28.398 1.00 78.75 93 LEU A N 1
ATOM 783 C CA . LEU A 1 93 ? 2.714 -10.691 -28.202 1.00 78.75 93 LEU A CA 1
ATOM 784 C C . LEU A 1 93 ? 1.940 -10.875 -29.512 1.00 78.75 93 LEU A C 1
ATOM 786 O O . LEU A 1 93 ? 1.460 -11.970 -29.790 1.00 78.75 93 LEU A O 1
ATOM 790 N N . VAL A 1 94 ? 1.868 -9.831 -30.341 1.00 76.75 94 VAL A N 1
ATOM 791 C CA . VAL A 1 94 ? 1.226 -9.898 -31.663 1.00 76.75 94 VAL A CA 1
ATOM 792 C C . VAL A 1 94 ? 2.035 -10.769 -32.635 1.00 76.75 94 VAL A C 1
ATOM 794 O O . VAL A 1 94 ? 1.443 -11.480 -33.443 1.00 76.75 94 VAL A O 1
ATOM 797 N N . ALA A 1 95 ? 3.370 -10.753 -32.553 1.00 72.19 95 ALA A N 1
ATOM 798 C CA . ALA A 1 95 ? 4.249 -11.527 -33.433 1.00 72.19 95 ALA A CA 1
ATOM 799 C C . ALA A 1 95 ? 4.313 -13.028 -33.094 1.00 72.19 95 ALA A C 1
ATOM 801 O O . ALA A 1 95 ? 4.555 -13.837 -33.981 1.00 72.19 95 ALA A O 1
ATOM 802 N N . LYS A 1 96 ? 4.094 -13.423 -31.831 1.00 64.25 96 LYS A N 1
ATOM 803 C CA . LYS A 1 96 ? 4.246 -14.814 -31.355 1.00 64.25 96 LYS A CA 1
ATOM 804 C C . LYS A 1 96 ? 2.981 -15.682 -31.523 1.00 64.25 96 LYS A C 1
ATOM 806 O O . LYS A 1 96 ? 2.919 -16.781 -30.975 1.00 64.25 96 LYS A O 1
ATOM 811 N N . ALA A 1 97 ? 1.957 -15.212 -32.242 1.00 58.69 97 ALA A N 1
ATOM 812 C CA . ALA A 1 97 ? 0.721 -15.971 -32.458 1.00 58.69 97 ALA A CA 1
ATOM 813 C C . ALA A 1 97 ? 0.968 -17.210 -33.361 1.00 58.69 97 ALA A C 1
ATOM 815 O O . ALA A 1 97 ? 1.571 -17.068 -34.422 1.00 58.69 97 ALA A O 1
ATOM 816 N N . PRO A 1 98 ? 0.507 -18.423 -32.980 1.00 53.12 98 PRO A N 1
ATOM 817 C CA . PRO A 1 98 ? 0.909 -19.684 -33.615 1.00 53.12 98 PRO A CA 1
ATOM 818 C C . PRO A 1 98 ? 0.521 -19.769 -35.101 1.00 53.12 98 PRO A C 1
ATOM 820 O O . PRO A 1 98 ? -0.647 -19.597 -35.456 1.00 53.12 98 PRO A O 1
ATOM 823 N N . GLU A 1 99 ? 1.506 -20.096 -35.946 1.00 50.94 99 GLU A N 1
ATOM 824 C CA . GLU A 1 99 ? 1.517 -20.007 -37.422 1.00 50.94 99 GLU A CA 1
ATOM 825 C C . GLU A 1 99 ? 0.370 -20.728 -38.167 1.00 50.94 99 GLU A C 1
ATOM 827 O O . GLU A 1 99 ? 0.112 -20.413 -39.323 1.00 50.94 99 GLU A O 1
ATOM 832 N N . GLY A 1 100 ? -0.387 -21.624 -37.522 1.00 51.75 100 GLY A N 1
ATOM 833 C CA . GLY A 1 100 ? -1.536 -22.322 -38.131 1.00 51.75 100 GLY A CA 1
ATOM 834 C C . GLY A 1 100 ? -2.917 -21.683 -37.892 1.00 51.75 100 GLY A C 1
ATOM 835 O O . GLY A 1 100 ? -3.880 -22.030 -38.568 1.00 51.75 100 GLY A O 1
ATOM 836 N N . LYS A 1 101 ? -3.032 -20.748 -36.936 1.00 51.62 101 LYS A N 1
ATOM 837 C CA . LYS A 1 101 ? -4.235 -19.922 -36.650 1.00 51.62 101 LYS A CA 1
ATOM 838 C C . LYS A 1 101 ? -3.863 -18.430 -36.517 1.00 51.62 101 LYS A C 1
ATOM 840 O O . LYS A 1 101 ? -4.586 -17.647 -35.891 1.00 51.62 101 LYS A O 1
ATOM 845 N N . SER A 1 102 ? -2.698 -18.053 -37.057 1.00 51.97 102 SER A N 1
ATOM 846 C CA . SER A 1 102 ? -1.967 -16.823 -36.718 1.00 51.97 102 SER A CA 1
ATOM 847 C C . SER A 1 102 ? -2.695 -15.552 -37.130 1.00 51.97 102 SER A C 1
ATOM 849 O O . SER A 1 102 ? -2.702 -14.590 -36.366 1.00 51.97 102 SER A O 1
ATOM 851 N N . ASN A 1 103 ? -3.394 -15.554 -38.266 1.00 60.06 103 ASN A N 1
ATOM 852 C CA . ASN A 1 103 ? -4.070 -14.348 -38.738 1.00 60.06 103 ASN A CA 1
ATOM 853 C C . ASN A 1 103 ? -5.277 -13.963 -37.881 1.00 60.06 103 ASN A C 1
ATOM 855 O O . ASN A 1 103 ? -5.488 -12.779 -37.655 1.00 60.06 103 ASN A O 1
ATOM 859 N N . THR A 1 104 ? -6.046 -14.914 -37.346 1.00 70.44 104 THR A N 1
ATOM 860 C CA . THR A 1 104 ? -7.251 -14.586 -36.565 1.00 70.44 104 THR A CA 1
ATOM 861 C C . THR A 1 104 ? -6.926 -14.109 -35.155 1.00 70.44 104 THR A C 1
ATOM 863 O O . THR A 1 104 ? -7.492 -13.119 -34.705 1.00 70.44 104 THR A O 1
ATOM 866 N N . VAL A 1 105 ? -5.995 -14.766 -34.454 1.00 73.19 105 VAL A N 1
ATOM 867 C CA . VAL A 1 105 ? -5.661 -14.395 -33.066 1.00 73.19 105 VAL A CA 1
ATOM 868 C C . VAL A 1 105 ? -4.865 -13.094 -33.029 1.00 73.19 105 VAL A C 1
ATOM 870 O O . VAL A 1 105 ? -5.184 -12.209 -32.240 1.00 73.19 105 VAL A O 1
ATOM 873 N N . ALA A 1 106 ? -3.880 -12.931 -33.919 1.00 73.25 106 ALA A N 1
ATOM 874 C CA . ALA A 1 106 ? -3.127 -11.685 -34.012 1.00 73.25 106 ALA A CA 1
ATOM 875 C C . ALA A 1 106 ? -4.013 -10.514 -34.472 1.00 73.25 106 ALA A C 1
ATOM 877 O O . ALA A 1 106 ? -3.856 -9.405 -33.961 1.00 73.25 106 ALA A O 1
ATOM 878 N N . ALA A 1 107 ? -4.972 -10.744 -35.383 1.00 73.31 107 ALA A N 1
ATOM 879 C CA . ALA A 1 107 ? -5.927 -9.714 -35.793 1.00 73.31 107 ALA A CA 1
ATOM 880 C C . ALA A 1 107 ? -6.894 -9.328 -34.666 1.00 73.31 107 ALA A C 1
ATOM 882 O O . ALA A 1 107 ? -7.143 -8.140 -34.481 1.00 73.31 107 ALA A O 1
ATOM 883 N N . LEU A 1 108 ? -7.396 -10.292 -33.886 1.00 78.38 108 LEU A N 1
ATOM 884 C CA . LEU A 1 108 ? -8.249 -10.014 -32.724 1.00 78.38 108 LEU A CA 1
ATOM 885 C C . LEU A 1 108 ? -7.492 -9.239 -31.643 1.00 78.38 108 LEU A C 1
ATOM 887 O O . LEU A 1 108 ? -7.974 -8.207 -31.188 1.00 78.38 108 LEU A O 1
ATOM 891 N N . LEU A 1 109 ? -6.276 -9.673 -31.294 1.00 79.31 109 LEU A N 1
ATOM 892 C CA . LEU A 1 109 ? -5.412 -8.950 -30.357 1.00 79.31 109 LEU A CA 1
ATOM 893 C C . LEU A 1 109 ? -5.152 -7.522 -30.842 1.00 79.31 109 LEU A C 1
ATOM 895 O O . LEU A 1 109 ? -5.275 -6.582 -30.065 1.00 79.31 109 LEU A O 1
ATOM 899 N N . ARG A 1 110 ? -4.850 -7.338 -32.132 1.00 79.44 110 ARG A N 1
ATOM 900 C CA . ARG A 1 110 ? -4.626 -6.007 -32.707 1.00 79.44 110 ARG A CA 1
ATOM 901 C C . ARG A 1 110 ? -5.882 -5.135 -32.667 1.00 79.44 110 ARG A C 1
ATOM 903 O O . ARG A 1 110 ? -5.771 -3.946 -32.385 1.00 79.44 110 ARG A O 1
ATOM 910 N N . LYS A 1 111 ? -7.056 -5.714 -32.927 1.00 83.00 111 LYS A N 1
ATOM 911 C CA . LYS A 1 111 ? -8.345 -5.013 -32.921 1.00 83.00 111 LYS A CA 1
ATOM 912 C C . LYS A 1 111 ? -8.759 -4.566 -31.514 1.00 83.00 111 LYS A C 1
ATOM 914 O O . LYS A 1 111 ? -9.202 -3.436 -31.357 1.00 83.00 111 LYS A O 1
ATOM 919 N N . GLU A 1 112 ? -8.589 -5.427 -30.512 1.00 82.50 112 GLU A N 1
ATOM 920 C CA . GLU A 1 112 ? -9.010 -5.171 -29.124 1.00 82.50 112 GLU A CA 1
ATOM 921 C C . GLU A 1 112 ? -7.980 -4.343 -28.336 1.00 82.50 112 GLU A C 1
ATOM 923 O O . GLU A 1 112 ? -8.322 -3.366 -27.672 1.00 82.50 112 GLU A O 1
ATOM 928 N N . LEU A 1 113 ? -6.692 -4.699 -28.416 1.00 83.19 113 LEU A N 1
ATOM 929 C CA . LEU A 1 113 ? -5.630 -4.058 -27.627 1.00 83.19 113 LEU A CA 1
ATOM 930 C C . LEU A 1 113 ? -4.989 -2.860 -28.335 1.00 83.19 113 LEU A C 1
ATOM 932 O O . LEU A 1 113 ? -4.384 -2.027 -27.665 1.00 83.19 113 LEU A O 1
ATOM 936 N N . GLY A 1 114 ? -5.121 -2.741 -29.660 1.00 82.44 114 GLY A N 1
ATOM 937 C CA . GLY A 1 114 ? -4.575 -1.622 -30.435 1.00 82.44 114 GLY A CA 1
ATOM 938 C C . GLY A 1 114 ? -5.060 -0.249 -29.948 1.00 82.44 114 GLY A C 1
ATOM 939 O O . GLY A 1 114 ? -4.221 0.572 -29.578 1.00 82.44 114 GLY A O 1
ATOM 940 N N . PRO A 1 115 ? -6.384 -0.001 -29.845 1.00 85.62 115 PRO A N 1
ATOM 941 C CA . PRO A 1 115 ? -6.920 1.272 -29.353 1.00 85.62 115 PRO A CA 1
ATOM 942 C C . PRO A 1 115 ? -6.480 1.606 -27.923 1.00 85.62 115 PRO A C 1
ATOM 944 O O . PRO A 1 115 ? -6.263 2.767 -27.579 1.00 85.62 115 PRO A O 1
ATOM 947 N N . LEU A 1 116 ? -6.346 0.583 -27.077 1.00 84.69 116 LEU A N 1
ATOM 948 C CA . LEU A 1 116 ? -5.851 0.733 -25.713 1.00 84.69 116 LEU A CA 1
ATOM 949 C C . LEU A 1 116 ? -4.373 1.138 -25.718 1.00 84.69 116 LEU A C 1
ATOM 951 O O . LEU A 1 116 ? -3.997 2.067 -25.007 1.00 84.69 116 LEU A O 1
ATOM 955 N N . MET A 1 117 ? -3.548 0.493 -26.545 1.00 84.25 117 MET A N 1
ATOM 956 C CA . MET A 1 117 ? -2.134 0.838 -26.696 1.00 84.25 117 MET A CA 1
ATOM 957 C C . MET A 1 117 ? -1.932 2.245 -27.254 1.00 84.25 117 MET A C 1
ATOM 959 O O . MET A 1 117 ? -1.038 2.949 -26.791 1.00 84.25 117 MET A O 1
ATOM 963 N N . ASP A 1 118 ? -2.775 2.690 -28.186 1.00 85.94 118 ASP A N 1
ATOM 964 C CA . ASP A 1 118 ? -2.728 4.059 -28.704 1.00 85.94 118 ASP A CA 1
ATOM 965 C C . ASP A 1 118 ? -3.052 5.085 -27.600 1.00 85.94 118 ASP A C 1
ATOM 967 O O . ASP A 1 118 ? -2.317 6.062 -27.449 1.00 85.94 118 ASP A O 1
ATOM 971 N N . LYS A 1 119 ? -4.058 4.826 -26.748 1.00 84.75 119 LYS A N 1
ATOM 972 C CA . LYS A 1 119 ? -4.346 5.664 -25.564 1.00 84.75 119 LYS A CA 1
ATOM 973 C C . LYS A 1 119 ? -3.203 5.662 -24.549 1.00 84.75 119 LYS A C 1
ATOM 975 O O . LYS A 1 119 ? -2.851 6.708 -24.015 1.00 84.75 119 LYS A O 1
ATOM 980 N N . ILE A 1 120 ? -2.611 4.500 -24.273 1.00 82.94 120 ILE A N 1
ATOM 981 C CA . ILE A 1 120 ? -1.448 4.391 -23.380 1.00 82.94 120 ILE A CA 1
ATOM 982 C C . ILE A 1 120 ? -0.270 5.197 -23.937 1.00 82.94 120 ILE A C 1
ATOM 984 O O . ILE A 1 120 ? 0.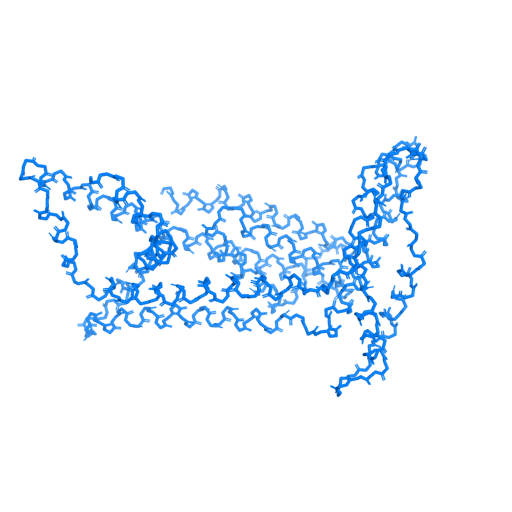385 5.919 -23.187 1.00 82.94 120 ILE A O 1
ATOM 988 N N . ASN A 1 121 ? -0.017 5.108 -25.244 1.00 86.25 121 ASN A N 1
ATOM 989 C CA . ASN A 1 121 ? 1.030 5.871 -25.915 1.00 86.25 121 ASN A CA 1
ATOM 990 C C . ASN A 1 121 ? 0.775 7.375 -25.853 1.00 86.25 121 ASN A C 1
ATOM 992 O O . ASN A 1 121 ? 1.722 8.123 -25.647 1.00 86.25 121 ASN A O 1
ATOM 996 N N . GLU A 1 122 ? -0.475 7.812 -25.989 1.00 86.25 122 GLU A N 1
ATOM 997 C CA . GLU A 1 122 ? -0.856 9.217 -25.843 1.00 86.25 122 GLU A CA 1
ATOM 998 C C . GLU A 1 122 ? -0.606 9.725 -24.415 1.00 86.25 122 GLU A C 1
ATOM 1000 O O . GLU A 1 122 ? -0.008 10.782 -24.234 1.00 86.25 122 GLU A O 1
ATOM 1005 N N . VAL A 1 123 ? -0.975 8.943 -23.395 1.00 85.62 123 VAL A N 1
ATOM 1006 C CA . VAL A 1 123 ? -0.771 9.303 -21.979 1.00 85.62 123 VAL A CA 1
ATOM 1007 C C . VAL A 1 123 ? 0.711 9.305 -21.585 1.00 85.62 123 VAL A C 1
ATOM 1009 O O . VAL A 1 123 ? 1.140 10.117 -20.762 1.00 85.62 123 VAL A O 1
ATOM 1012 N N . LEU A 1 124 ? 1.502 8.382 -22.138 1.00 84.81 124 LEU A N 1
ATOM 1013 C CA . LEU A 1 124 ? 2.933 8.268 -21.849 1.00 84.81 124 LEU A CA 1
ATOM 1014 C C . LEU A 1 124 ? 3.805 9.181 -22.718 1.00 84.81 124 LEU A C 1
ATOM 1016 O O . LEU A 1 124 ? 4.968 9.398 -22.367 1.00 84.81 124 LEU A O 1
ATOM 1020 N N . ALA A 1 125 ? 3.271 9.717 -23.818 1.00 86.12 125 ALA A N 1
ATOM 1021 C CA . ALA A 1 125 ? 3.990 10.646 -24.672 1.00 86.12 125 ALA A CA 1
ATOM 1022 C C . ALA A 1 125 ? 4.412 11.892 -23.881 1.00 86.12 125 ALA A C 1
ATOM 1024 O O . ALA A 1 125 ? 3.673 12.433 -23.058 1.00 86.12 125 ALA A O 1
ATOM 1025 N N . LEU A 1 126 ? 5.639 12.344 -24.135 1.00 87.25 126 LEU A N 1
ATOM 1026 C CA . LEU A 1 126 ? 6.162 13.567 -23.539 1.00 87.25 126 LEU A CA 1
ATOM 1027 C C . LEU A 1 126 ? 5.535 14.785 -24.223 1.00 87.25 126 LEU A C 1
ATOM 1029 O O . LEU A 1 126 ? 5.640 14.932 -25.444 1.00 87.25 126 LEU A O 1
ATOM 1033 N N . ASN A 1 127 ? 4.960 15.690 -23.429 1.00 87.38 127 ASN A N 1
ATOM 1034 C CA . ASN A 1 127 ? 4.487 16.988 -23.918 1.00 87.38 127 ASN A CA 1
ATOM 1035 C C . ASN A 1 127 ? 5.662 17.862 -24.396 1.00 87.38 127 ASN A C 1
ATOM 1037 O O . ASN A 1 127 ? 6.823 17.565 -24.116 1.00 87.38 127 ASN A O 1
ATOM 1041 N N . ALA A 1 128 ? 5.383 18.971 -25.092 1.00 84.81 128 ALA A N 1
ATOM 1042 C CA . ALA A 1 128 ? 6.426 19.860 -25.623 1.00 84.81 128 ALA A CA 1
ATOM 1043 C C . ALA A 1 128 ? 7.424 20.329 -24.540 1.00 84.81 128 ALA A C 1
ATOM 1045 O O . ALA A 1 128 ? 8.641 20.241 -24.737 1.00 84.81 128 ALA A O 1
ATOM 1046 N N . ASP A 1 129 ? 6.917 20.725 -23.370 1.00 86.06 129 ASP A N 1
ATOM 1047 C CA . ASP A 1 129 ? 7.743 21.156 -22.238 1.00 86.06 129 ASP A CA 1
ATOM 1048 C C . ASP A 1 129 ? 8.558 19.996 -21.652 1.00 86.06 129 ASP A C 1
ATOM 1050 O O . ASP A 1 129 ? 9.775 20.107 -21.500 1.00 86.06 129 ASP A O 1
ATOM 1054 N N . GLU A 1 130 ? 7.917 18.850 -21.401 1.00 88.31 130 GLU A N 1
ATOM 1055 C CA . GLU A 1 130 ? 8.563 17.640 -20.873 1.00 88.31 130 GLU A CA 1
ATOM 1056 C C . GLU A 1 130 ? 9.654 17.114 -21.817 1.00 88.31 130 GLU A C 1
ATOM 1058 O O . GLU A 1 130 ? 10.718 16.689 -21.373 1.00 88.31 130 GLU A O 1
ATOM 1063 N N . ARG A 1 131 ? 9.426 17.191 -23.132 1.00 87.50 131 ARG A N 1
ATOM 1064 C CA . ARG A 1 131 ? 10.399 16.829 -24.166 1.00 87.50 131 ARG A CA 1
ATOM 1065 C C . ARG A 1 131 ? 11.623 17.734 -24.112 1.00 87.50 131 ARG A C 1
ATOM 1067 O O . ARG A 1 131 ? 12.750 17.246 -24.173 1.00 87.50 131 ARG A O 1
ATOM 1074 N N . SER A 1 132 ? 11.409 19.044 -23.994 1.00 86.88 132 SER A N 1
ATOM 1075 C CA . SER A 1 132 ? 12.505 20.006 -23.862 1.00 86.88 132 SER A CA 1
ATOM 1076 C C . SER A 1 132 ? 13.314 19.756 -22.584 1.00 86.88 132 SER A C 1
ATOM 1078 O O . SER A 1 132 ? 14.544 19.775 -22.610 1.00 86.88 132 SER A O 1
ATOM 1080 N N . LEU A 1 133 ? 12.628 19.437 -21.483 1.00 88.31 133 LEU A N 1
ATOM 1081 C CA . LEU A 1 133 ? 13.234 19.141 -20.192 1.00 88.31 133 LEU A CA 1
ATOM 1082 C C . LEU A 1 133 ? 14.019 17.822 -20.224 1.00 88.31 133 LEU A C 1
ATOM 1084 O O . LEU A 1 133 ? 15.139 17.764 -19.721 1.00 88.31 133 LEU A O 1
ATOM 1088 N N . PHE A 1 134 ? 13.491 16.793 -20.889 1.00 90.19 134 PHE A N 1
ATOM 1089 C CA . PHE A 1 134 ? 14.186 15.523 -21.105 1.00 90.19 134 PHE A CA 1
ATOM 1090 C C . PHE A 1 134 ? 15.483 15.720 -21.893 1.00 90.19 134 PHE A C 1
ATOM 1092 O O . PHE A 1 134 ? 16.522 15.198 -21.500 1.00 90.19 134 PHE A O 1
ATOM 1099 N N . LEU A 1 135 ? 15.458 16.522 -22.963 1.00 89.19 135 LEU A N 1
ATOM 1100 C CA . LEU A 1 135 ? 16.660 16.832 -23.744 1.00 89.19 135 LEU A CA 1
ATOM 1101 C C . LEU A 1 135 ? 17.698 17.620 -22.932 1.00 89.19 135 LEU A C 1
ATOM 1103 O O . LEU A 1 135 ? 18.892 17.358 -23.064 1.00 89.19 135 LEU A O 1
ATOM 1107 N N . LYS A 1 136 ? 17.262 18.534 -22.054 1.00 89.50 136 LYS A N 1
ATOM 1108 C CA . LYS A 1 136 ? 18.161 19.222 -21.112 1.00 89.50 136 LYS A CA 1
ATOM 1109 C C . LYS A 1 136 ? 18.829 18.228 -20.163 1.00 89.50 136 LYS A C 1
ATOM 1111 O O . LYS A 1 136 ? 20.048 18.245 -20.033 1.00 89.50 136 LYS A O 1
ATOM 1116 N N . TYR A 1 137 ? 18.062 17.329 -19.546 1.00 89.12 137 TYR A N 1
ATOM 1117 C CA . TYR A 1 137 ? 18.625 16.290 -18.680 1.00 89.12 137 TYR A CA 1
ATOM 1118 C C . TYR A 1 137 ? 19.529 15.311 -19.439 1.00 89.12 137 TYR A C 1
ATOM 1120 O O . TYR A 1 137 ? 20.545 14.883 -18.895 1.00 89.12 137 TYR A O 1
ATOM 1128 N N . ALA A 1 138 ? 19.232 14.999 -20.703 1.00 86.81 138 ALA A N 1
ATOM 1129 C CA . ALA A 1 138 ? 20.096 14.171 -21.543 1.00 86.81 138 ALA A CA 1
ATOM 1130 C C . ALA A 1 138 ? 21.476 14.801 -21.791 1.00 86.81 138 ALA A C 1
ATOM 1132 O O . ALA A 1 138 ? 22.455 14.076 -21.938 1.00 86.81 138 ALA A O 1
ATOM 1133 N N . ALA A 1 139 ? 21.570 16.132 -21.776 1.00 85.81 139 ALA A N 1
ATOM 1134 C CA . ALA A 1 139 ? 22.830 16.867 -21.881 1.00 85.81 139 ALA A CA 1
ATOM 1135 C C . ALA A 1 139 ? 23.533 17.114 -20.526 1.00 85.81 139 ALA A C 1
ATOM 1137 O O . ALA A 1 139 ? 24.638 17.648 -20.512 1.00 85.81 139 ALA A O 1
ATOM 1138 N N . GLY A 1 140 ? 22.922 16.722 -19.400 1.00 82.94 140 GLY A N 1
ATOM 1139 C CA . GLY A 1 140 ? 23.387 17.045 -18.048 1.00 82.94 140 GLY A CA 1
ATOM 1140 C C . GLY A 1 140 ? 22.901 18.427 -17.604 1.00 82.94 140 GLY A C 1
ATOM 1141 O O . GLY A 1 140 ? 23.451 19.456 -17.989 1.00 82.94 140 GLY A O 1
ATOM 1142 N N . TYR A 1 141 ? 21.853 18.461 -16.778 1.00 85.88 141 TYR A N 1
ATOM 1143 C CA . TYR A 1 141 ? 21.194 19.693 -16.331 1.00 85.88 141 TYR A CA 1
ATOM 1144 C C . TYR A 1 141 ? 20.994 19.696 -14.812 1.00 85.88 141 TYR A C 1
ATOM 1146 O O . TYR A 1 141 ? 20.723 18.660 -14.206 1.00 85.88 141 TYR A O 1
ATOM 1154 N N . ASN A 1 142 ? 21.106 20.880 -14.202 1.00 80.50 142 ASN A N 1
ATOM 1155 C CA . ASN A 1 142 ? 20.866 21.118 -12.774 1.00 80.50 142 ASN A CA 1
ATOM 1156 C C . ASN A 1 142 ? 21.695 20.221 -11.825 1.00 80.50 142 ASN A C 1
ATOM 1158 O O . ASN A 1 142 ? 21.167 19.650 -10.874 1.00 80.50 142 ASN A O 1
ATOM 1162 N N . GLY A 1 143 ? 22.989 20.048 -12.120 1.00 78.12 143 GLY A N 1
ATOM 1163 C CA . GLY A 1 143 ? 23.918 19.276 -11.283 1.00 78.12 143 GLY A CA 1
ATOM 1164 C C . GLY A 1 143 ? 23.713 17.755 -11.304 1.00 78.12 143 GLY A C 1
ATOM 1165 O O . GLY A 1 143 ? 24.382 17.050 -10.551 1.00 78.12 143 GLY A O 1
ATOM 1166 N N . LYS A 1 144 ? 22.816 17.237 -12.154 1.00 82.12 144 LYS A N 1
ATOM 1167 C CA . LYS A 1 144 ? 22.584 15.798 -12.325 1.00 82.12 144 LYS A CA 1
ATOM 1168 C C . LYS A 1 144 ? 23.407 15.227 -13.483 1.00 82.12 144 LYS A C 1
ATOM 1170 O O . LYS A 1 144 ? 23.629 15.933 -14.472 1.00 82.12 144 LYS A O 1
ATOM 1175 N N . PRO A 1 145 ? 23.844 13.957 -13.390 1.00 83.94 145 PRO A N 1
ATOM 1176 C CA . PRO A 1 145 ? 24.523 13.297 -14.494 1.00 83.94 145 PRO A CA 1
ATOM 1177 C C . PRO A 1 145 ? 23.599 13.197 -15.720 1.00 83.94 145 PRO A C 1
ATOM 1179 O O . PRO A 1 145 ? 22.378 13.078 -15.559 1.00 83.94 145 PRO A O 1
ATOM 1182 N N . PRO A 1 146 ? 24.167 13.228 -16.938 1.00 85.00 146 PRO A N 1
ATOM 1183 C CA . PRO A 1 146 ? 23.392 13.093 -18.162 1.00 85.00 146 PRO A CA 1
ATOM 1184 C C . PRO A 1 146 ? 22.633 11.762 -18.193 1.00 85.00 146 PRO A C 1
ATOM 1186 O O . PRO A 1 146 ? 23.129 10.734 -17.720 1.00 85.00 146 PRO A O 1
ATOM 1189 N N . ILE A 1 147 ? 21.428 11.788 -18.768 1.00 84.06 147 ILE A N 1
ATOM 1190 C CA . ILE A 1 147 ? 20.617 10.582 -18.984 1.00 84.06 147 ILE A CA 1
ATOM 1191 C C . ILE A 1 147 ? 21.434 9.556 -19.782 1.00 84.06 147 ILE A C 1
ATOM 1193 O O . ILE A 1 147 ? 22.102 9.889 -20.761 1.00 84.06 147 ILE A O 1
ATOM 1197 N N . GLN A 1 148 ? 21.359 8.286 -19.381 1.00 84.06 148 GLN A N 1
ATOM 1198 C CA . GLN A 1 148 ? 22.062 7.200 -20.067 1.00 84.06 148 GLN A CA 1
ATOM 1199 C C . GLN A 1 148 ? 21.625 7.082 -21.537 1.00 84.06 148 GLN A C 1
ATOM 1201 O O . GLN A 1 148 ? 20.441 7.216 -21.858 1.00 84.06 148 GLN A O 1
ATOM 1206 N N . SER A 1 149 ? 22.569 6.747 -22.422 1.00 83.50 149 SER A N 1
ATOM 1207 C CA . SER A 1 149 ? 22.351 6.672 -23.877 1.00 83.50 149 SER A CA 1
ATOM 1208 C C . SER A 1 149 ? 21.151 5.807 -24.270 1.00 83.50 149 SER A C 1
ATOM 1210 O O . SER A 1 149 ? 20.331 6.238 -25.077 1.00 83.50 149 SER A O 1
ATOM 1212 N N . ARG A 1 150 ? 20.968 4.651 -23.618 1.00 83.31 150 ARG A N 1
ATOM 1213 C CA . ARG A 1 150 ? 19.837 3.741 -23.872 1.00 83.31 150 ARG A CA 1
ATOM 1214 C C . ARG A 1 150 ? 18.465 4.413 -23.758 1.00 83.31 150 ARG A C 1
ATOM 1216 O O . ARG A 1 150 ? 17.571 4.115 -24.542 1.00 83.31 150 ARG A O 1
ATOM 1223 N N . PHE A 1 151 ? 18.282 5.344 -22.820 1.00 84.44 151 PHE A N 1
ATOM 1224 C CA . PHE A 1 151 ? 17.001 6.038 -22.656 1.00 84.44 151 PHE A CA 1
ATOM 1225 C C . PHE A 1 151 ? 16.793 7.097 -23.741 1.00 84.44 151 PHE A C 1
ATOM 1227 O O . PHE A 1 151 ? 15.660 7.342 -24.152 1.00 84.44 151 PHE A O 1
ATOM 1234 N N . VAL A 1 152 ? 17.876 7.687 -24.253 1.00 85.88 152 VAL A N 1
ATOM 1235 C CA . VAL A 1 152 ? 17.826 8.553 -25.438 1.00 85.88 152 VAL A CA 1
ATOM 1236 C C . VAL A 1 152 ? 17.449 7.733 -26.674 1.00 85.88 152 VAL A C 1
ATOM 1238 O O . VAL A 1 152 ? 16.650 8.190 -27.491 1.00 85.88 152 VAL A O 1
ATOM 1241 N N . ASP A 1 153 ? 17.949 6.503 -26.789 1.00 87.00 153 ASP A N 1
ATOM 1242 C CA . ASP A 1 153 ? 17.588 5.596 -27.881 1.00 87.00 153 ASP A CA 1
ATOM 1243 C C . ASP A 1 153 ? 16.122 5.151 -27.797 1.00 87.00 153 ASP A C 1
ATOM 1245 O O . ASP A 1 153 ? 15.415 5.196 -28.805 1.00 87.00 153 ASP A O 1
ATOM 1249 N N . TYR A 1 154 ? 15.617 4.838 -26.598 1.00 86.69 154 TYR A N 1
ATOM 1250 C CA . TYR A 1 154 ? 14.185 4.599 -26.374 1.00 86.69 154 TYR A CA 1
ATOM 1251 C C . TYR A 1 154 ? 13.340 5.814 -26.763 1.00 86.69 154 TYR A C 1
ATOM 1253 O O . TYR A 1 154 ? 12.328 5.672 -27.447 1.00 86.69 154 TYR A O 1
ATOM 1261 N N . PHE A 1 155 ? 13.773 7.022 -26.396 1.00 88.12 155 PHE A N 1
ATOM 1262 C CA . PHE A 1 155 ? 13.083 8.257 -26.762 1.00 88.12 155 PHE A CA 1
ATOM 1263 C C . PHE A 1 155 ? 13.019 8.460 -28.283 1.00 88.12 155 PHE A C 1
ATOM 1265 O O . PHE A 1 155 ? 11.976 8.851 -28.808 1.00 88.12 155 PHE A O 1
ATOM 1272 N N . ARG A 1 156 ? 14.103 8.160 -29.009 1.00 87.25 156 ARG A N 1
ATOM 1273 C CA . ARG A 1 156 ? 14.110 8.195 -30.481 1.00 87.25 156 ARG A CA 1
ATOM 1274 C C . ARG A 1 156 ? 13.187 7.130 -31.071 1.00 87.25 156 ARG A C 1
ATOM 1276 O O . ARG A 1 156 ? 12.419 7.436 -31.977 1.00 87.25 156 ARG A O 1
ATOM 1283 N N . ALA A 1 157 ? 13.219 5.910 -30.541 1.00 84.75 157 ALA A N 1
ATOM 1284 C CA . ALA A 1 157 ? 12.380 4.811 -31.012 1.00 84.75 157 ALA A CA 1
ATOM 1285 C C . ALA A 1 157 ? 10.880 5.041 -30.745 1.00 84.75 157 ALA A C 1
ATOM 1287 O O . ALA A 1 157 ? 10.030 4.632 -31.535 1.00 84.75 157 ALA A O 1
ATOM 1288 N N . ASN A 1 158 ? 10.529 5.735 -29.663 1.00 86.62 158 ASN A N 1
ATOM 1289 C CA . ASN A 1 158 ? 9.140 6.100 -29.390 1.00 86.62 158 ASN A CA 1
ATOM 1290 C C . ASN A 1 158 ? 8.610 7.136 -30.388 1.00 86.62 158 ASN A C 1
ATOM 1292 O O . ASN A 1 158 ? 7.438 7.079 -30.740 1.00 86.62 158 ASN A O 1
ATOM 1296 N N . GLN A 1 159 ? 9.457 8.034 -30.905 1.00 81.62 159 GLN A N 1
ATOM 1297 C CA . GLN A 1 159 ? 9.044 8.995 -31.939 1.00 81.62 159 GLN A CA 1
ATOM 1298 C C . GLN A 1 159 ? 8.732 8.333 -33.282 1.00 81.62 159 GLN A C 1
ATOM 1300 O O . GLN A 1 159 ? 7.945 8.866 -34.057 1.00 81.62 159 GLN A O 1
ATOM 1305 N N . THR A 1 160 ? 9.346 7.185 -33.567 1.00 76.00 160 THR A N 1
ATOM 1306 C CA . THR A 1 160 ? 9.084 6.413 -34.788 1.00 76.00 160 THR A CA 1
ATOM 1307 C C . THR A 1 160 ? 7.972 5.383 -34.608 1.00 76.00 160 THR A C 1
ATOM 1309 O O . THR A 1 160 ? 7.579 4.727 -35.574 1.00 76.00 160 THR A O 1
ATOM 1312 N N . THR A 1 161 ? 7.440 5.232 -33.391 1.00 71.81 161 THR A N 1
ATOM 1313 C CA . THR A 1 161 ? 6.321 4.329 -33.123 1.00 71.81 161 THR A CA 1
ATOM 1314 C C . THR A 1 161 ? 5.031 4.960 -33.652 1.00 71.81 161 THR A C 1
ATOM 1316 O O . THR A 1 161 ? 4.488 5.888 -33.060 1.00 71.81 161 THR A O 1
ATOM 1319 N N . GLY A 1 162 ? 4.566 4.474 -34.807 1.00 64.94 162 GLY A N 1
ATOM 1320 C CA . GLY A 1 162 ? 3.274 4.852 -35.386 1.00 64.94 162 GLY A CA 1
ATOM 1321 C C . GLY A 1 162 ? 2.087 4.307 -34.582 1.00 64.94 162 GLY A C 1
ATOM 1322 O O . GLY A 1 162 ? 2.256 3.442 -33.722 1.00 64.94 162 GLY A O 1
ATOM 1323 N N . LYS A 1 163 ? 0.877 4.800 -34.876 1.00 70.50 163 LYS A N 1
ATOM 1324 C CA . LYS A 1 163 ? -0.371 4.278 -34.289 1.00 70.50 163 LYS A CA 1
ATOM 1325 C C . LYS A 1 163 ? -0.589 2.820 -34.696 1.00 70.50 163 LYS A C 1
ATOM 1327 O O . LYS A 1 163 ? -0.311 2.449 -35.837 1.00 70.50 163 LYS A O 1
ATOM 1332 N N . TYR A 1 164 ? -1.102 2.001 -33.782 1.00 69.06 164 TYR A N 1
ATOM 1333 C CA . TYR A 1 164 ? -1.382 0.590 -34.064 1.00 69.06 164 TYR A CA 1
ATOM 1334 C C . TYR A 1 164 ? -2.670 0.385 -34.859 1.00 69.06 164 TYR A C 1
ATOM 1336 O O . TYR A 1 164 ? -2.816 -0.644 -35.525 1.00 69.06 164 TYR A O 1
ATOM 1344 N N . VAL A 1 165 ? -3.579 1.359 -34.815 1.00 59.75 165 VAL A N 1
ATOM 1345 C CA . VAL A 1 165 ? -4.778 1.408 -35.651 1.00 59.75 165 VAL A CA 1
ATOM 1346 C C . VAL A 1 165 ? -4.542 2.353 -36.835 1.00 59.75 165 VAL A C 1
ATOM 1348 O O . VAL A 1 165 ? -4.254 3.536 -36.646 1.00 59.75 165 VAL A O 1
ATOM 1351 N N . ILE A 1 166 ? -4.693 1.844 -38.064 1.00 57.84 166 ILE A N 1
ATOM 1352 C CA . ILE A 1 166 ? -4.879 2.688 -39.255 1.00 57.84 166 ILE A CA 1
ATOM 1353 C C . ILE A 1 166 ? -6.368 3.063 -39.282 1.00 57.84 166 ILE A C 1
ATOM 1355 O O . ILE A 1 166 ? -7.189 2.146 -39.250 1.00 57.84 166 ILE A O 1
ATOM 1359 N N . PRO A 1 167 ? -6.742 4.356 -39.283 1.00 50.22 167 PRO A N 1
ATOM 1360 C CA . PRO A 1 167 ? -8.145 4.750 -39.300 1.00 50.22 167 PRO A CA 1
ATOM 1361 C C . PRO A 1 167 ? -8.831 4.201 -40.551 1.00 50.22 167 PRO A C 1
ATOM 1363 O O . PRO A 1 167 ? -8.433 4.528 -41.667 1.00 50.22 167 PRO A O 1
ATOM 1366 N N . GLU A 1 168 ? -9.872 3.396 -40.368 1.00 41.31 168 GLU A N 1
ATOM 1367 C CA . GLU A 1 168 ? -10.912 3.289 -41.382 1.00 41.31 168 GLU A CA 1
ATOM 1368 C C . GLU A 1 168 ? -11.637 4.638 -41.376 1.00 41.31 168 GLU A C 1
ATOM 1370 O O . GLU A 1 168 ? -12.137 5.097 -40.345 1.00 41.31 168 GLU A O 1
ATOM 1375 N N . GLU A 1 169 ? -11.545 5.335 -42.504 1.00 43.88 169 GLU A N 1
ATOM 1376 C CA . GLU A 1 169 ? -12.031 6.689 -42.723 1.00 43.88 169 GLU A CA 1
ATOM 1377 C C . GLU A 1 169 ? -13.545 6.749 -42.487 1.00 43.88 169 GLU A C 1
ATOM 1379 O O . GLU A 1 169 ? -14.350 6.534 -43.384 1.00 43.88 169 GLU A O 1
ATOM 1384 N N . THR A 1 170 ? -13.956 7.058 -41.257 1.00 35.88 170 THR A N 1
ATOM 1385 C CA . THR A 1 170 ? -15.296 7.593 -41.002 1.00 35.88 170 THR A CA 1
ATOM 1386 C C . THR A 1 170 ? -15.185 9.108 -41.011 1.00 35.88 170 THR A C 1
ATOM 1388 O O . THR A 1 170 ? -15.150 9.774 -39.977 1.00 35.88 170 THR A O 1
ATOM 1391 N N . ALA A 1 171 ? -15.064 9.656 -42.216 1.00 44.12 171 ALA A N 1
ATOM 1392 C CA . ALA A 1 171 ? -15.360 11.049 -42.472 1.00 44.12 171 ALA A CA 1
ATOM 1393 C C . ALA A 1 171 ? -16.881 11.247 -42.364 1.00 44.12 171 ALA A C 1
ATOM 1395 O O . ALA A 1 171 ? -17.589 11.011 -43.333 1.00 44.12 171 ALA A O 1
ATOM 1396 N N . MET A 1 172 ? -17.386 11.647 -41.191 1.00 42.75 172 MET A N 1
ATOM 1397 C CA . MET A 1 172 ? -18.416 12.691 -41.074 1.00 42.75 172 MET A CA 1
ATOM 1398 C C . MET A 1 172 ? -18.675 13.071 -39.608 1.00 42.75 172 MET A C 1
ATOM 1400 O O . MET A 1 172 ? -18.753 12.218 -38.732 1.00 42.75 172 MET A O 1
ATOM 1404 N N . ASP A 1 173 ? -18.851 14.376 -39.398 1.00 37.00 173 ASP A N 1
ATOM 1405 C CA . ASP A 1 173 ? -19.380 15.053 -38.210 1.00 37.00 173 ASP A CA 1
ATOM 1406 C C . ASP A 1 173 ? -18.538 15.076 -36.924 1.00 37.00 173 ASP A C 1
ATOM 1408 O O . ASP A 1 173 ? -18.778 14.369 -35.947 1.00 37.00 173 ASP A O 1
ATOM 1412 N N . ARG A 1 174 ? -17.669 16.090 -36.835 1.00 37.50 174 ARG A N 1
ATOM 1413 C CA . ARG A 1 174 ? -18.078 17.390 -36.261 1.00 37.50 174 ARG A CA 1
ATOM 1414 C C . ARG A 1 174 ? -16.992 18.434 -36.493 1.00 37.50 174 ARG A C 1
ATOM 1416 O O . ARG A 1 174 ? -15.887 18.339 -35.969 1.00 37.50 174 ARG A O 1
ATOM 1423 N N . ALA A 1 175 ? -17.350 19.460 -37.256 1.00 38.97 175 ALA A N 1
ATOM 1424 C CA . ALA A 1 175 ? -16.642 20.725 -37.257 1.00 38.97 175 ALA A CA 1
ATOM 1425 C C . ALA A 1 175 ? -16.639 21.301 -35.831 1.00 38.97 175 ALA A C 1
ATOM 1427 O O . ALA A 1 175 ? -17.698 21.568 -35.262 1.00 38.97 175 ALA A O 1
ATOM 1428 N N . SER A 1 176 ? -15.455 21.500 -35.258 1.00 39.75 176 SER A N 1
ATOM 1429 C CA . SER A 1 176 ? -15.288 22.387 -34.109 1.00 39.75 176 SER A CA 1
ATOM 1430 C C . SER A 1 176 ? -15.361 23.827 -34.623 1.00 39.75 176 SER A C 1
ATOM 1432 O O . SER A 1 176 ? -14.536 24.193 -35.465 1.00 39.75 176 SER A O 1
ATOM 1434 N N . PRO A 1 177 ? -16.300 24.670 -34.157 1.00 39.75 177 PRO A N 1
ATOM 1435 C CA . PRO A 1 177 ? -16.201 26.095 -34.407 1.00 39.75 177 PRO A CA 1
ATOM 1436 C C . PRO A 1 177 ? -14.955 26.608 -33.688 1.00 39.75 177 PRO A C 1
ATOM 1438 O O . PRO A 1 177 ? -14.721 26.283 -32.521 1.00 39.75 177 PRO A O 1
ATOM 1441 N N . ALA A 1 178 ? -14.159 27.412 -34.387 1.00 41.81 178 ALA A N 1
ATOM 1442 C CA . ALA A 1 178 ? -13.095 28.194 -33.787 1.00 41.81 178 ALA A CA 1
ATOM 1443 C C . ALA A 1 178 ? -13.700 29.111 -32.710 1.00 41.81 178 ALA A C 1
ATOM 1445 O O . ALA A 1 178 ? -14.304 30.137 -33.017 1.00 41.81 178 ALA A O 1
ATOM 1446 N N . LEU A 1 179 ? -13.564 28.715 -31.445 1.00 42.03 179 LEU A N 1
ATOM 1447 C CA . LEU A 1 179 ? -13.854 29.555 -30.293 1.00 42.03 179 LEU A CA 1
ATOM 1448 C C . LEU A 1 179 ? -12.581 30.317 -29.927 1.00 42.03 179 LEU A C 1
ATOM 1450 O O . LEU A 1 179 ? -11.540 29.740 -29.625 1.00 42.03 179 LEU A O 1
ATOM 1454 N N . SER A 1 180 ? -12.713 31.635 -30.017 1.00 42.03 180 SER A N 1
ATOM 1455 C CA . SER A 1 180 ? -11.826 32.683 -29.523 1.00 42.03 180 SER A CA 1
ATOM 1456 C C . SER A 1 180 ? -10.979 32.280 -28.313 1.00 42.03 180 SER A C 1
ATOM 1458 O O . SER A 1 180 ? -11.509 31.859 -27.283 1.00 42.03 180 SER A O 1
ATOM 1460 N N . ALA A 1 181 ? -9.671 32.512 -28.422 1.00 43.09 181 ALA A N 1
ATOM 1461 C CA . ALA A 1 181 ? -8.726 32.459 -27.318 1.00 43.09 181 ALA A CA 1
ATOM 1462 C C . ALA A 1 181 ? -9.094 33.495 -26.238 1.00 43.09 181 ALA A C 1
ATOM 1464 O O . ALA A 1 181 ? -8.790 34.680 -26.364 1.00 43.09 181 ALA A O 1
ATOM 1465 N N . ALA A 1 182 ? -9.743 33.034 -25.171 1.00 38.75 182 ALA A N 1
ATOM 1466 C CA . ALA A 1 182 ? -9.649 33.653 -23.854 1.00 38.75 182 ALA A CA 1
ATOM 1467 C C . ALA A 1 182 ? -8.399 33.092 -23.142 1.00 38.75 182 ALA A C 1
ATOM 1469 O O . ALA A 1 182 ? -7.992 31.968 -23.451 1.00 38.75 182 ALA A O 1
ATOM 1470 N N . PRO A 1 183 ? -7.760 33.828 -22.212 1.00 38.53 183 PRO A N 1
ATOM 1471 C CA . PRO A 1 183 ? -6.545 33.362 -21.555 1.00 38.53 183 PRO A CA 1
ATOM 1472 C C . PRO A 1 183 ? -6.838 32.062 -20.805 1.00 38.53 183 PRO A C 1
ATOM 1474 O O . PRO A 1 183 ? -7.653 32.039 -19.883 1.00 38.53 183 PRO A O 1
ATOM 1477 N N . ALA A 1 184 ? -6.178 30.980 -21.214 1.00 42.78 184 ALA A N 1
ATOM 1478 C CA . ALA A 1 184 ? -6.245 29.697 -20.540 1.00 42.78 184 ALA A CA 1
ATOM 1479 C C . ALA A 1 184 ? -5.602 29.828 -19.152 1.00 42.78 184 ALA A C 1
ATOM 1481 O O . ALA A 1 184 ? -4.383 29.750 -19.003 1.00 42.78 184 ALA A O 1
ATOM 1482 N N . GLN A 1 185 ? -6.426 30.042 -18.128 1.00 40.94 185 GLN A N 1
ATOM 1483 C CA . GLN A 1 185 ? -6.040 29.701 -16.767 1.00 40.94 185 GLN A CA 1
ATOM 1484 C C . GLN A 1 185 ? -5.879 28.180 -16.709 1.00 40.94 185 GLN A C 1
ATOM 1486 O O . GLN A 1 185 ? -6.730 27.421 -17.173 1.00 40.94 185 GLN A O 1
ATOM 1491 N N . SER A 1 186 ? -4.727 27.733 -16.221 1.00 45.72 186 SER A N 1
ATOM 1492 C CA . SER A 1 186 ? -4.358 26.325 -16.188 1.00 45.72 186 SER A CA 1
ATOM 1493 C C . SER A 1 186 ? -5.301 25.543 -15.254 1.00 45.72 186 SER A C 1
ATOM 1495 O O . SER A 1 186 ? -5.456 25.925 -14.093 1.00 45.72 186 SER A O 1
ATOM 1497 N N . PRO A 1 187 ? -5.877 24.400 -15.684 1.00 48.88 187 PRO A N 1
ATOM 1498 C CA . PRO A 1 187 ? -6.753 23.566 -14.844 1.00 48.88 187 PRO A CA 1
ATOM 1499 C C . PRO A 1 187 ? -6.058 23.022 -13.578 1.00 48.88 187 PRO A C 1
ATOM 1501 O O . PRO A 1 187 ? -6.712 22.530 -12.661 1.00 48.88 187 PRO A O 1
ATOM 1504 N N . ALA A 1 188 ? -4.730 23.143 -13.499 1.00 43.53 188 ALA A N 1
ATOM 1505 C CA . ALA A 1 188 ? -3.933 22.835 -12.318 1.00 43.53 188 ALA A CA 1
ATOM 1506 C C . ALA A 1 188 ? -4.113 23.855 -11.173 1.00 43.53 188 ALA A C 1
ATOM 1508 O O . ALA A 1 188 ? -4.045 23.466 -10.010 1.00 43.53 188 ALA A O 1
ATOM 1509 N N . ALA A 1 189 ? -4.372 25.135 -11.473 1.00 46.78 189 ALA A N 1
ATOM 1510 C CA . ALA A 1 189 ? -4.541 26.177 -10.454 1.00 46.78 189 ALA A CA 1
ATOM 1511 C C . ALA A 1 189 ? -5.911 26.085 -9.756 1.00 46.78 189 ALA A C 1
ATOM 1513 O O . ALA A 1 189 ? -6.012 26.260 -8.542 1.00 46.78 189 ALA A O 1
ATOM 1514 N N . GLU A 1 190 ? -6.955 25.725 -10.505 1.00 45.28 190 GLU A N 1
ATOM 1515 C CA . GLU A 1 190 ? -8.317 25.552 -9.985 1.00 45.28 190 GLU A CA 1
ATOM 1516 C C . GLU A 1 190 ? -8.452 24.262 -9.151 1.00 45.28 190 GLU A C 1
ATOM 1518 O O . GLU A 1 190 ? -9.082 24.251 -8.090 1.00 45.28 190 GLU A O 1
ATOM 1523 N N . GLN A 1 191 ? -7.764 23.184 -9.558 1.00 46.66 191 GLN A N 1
ATOM 1524 C CA . GLN A 1 191 ? -7.661 21.960 -8.756 1.00 46.66 191 GLN A CA 1
ATOM 1525 C C . GLN A 1 191 ? -6.846 22.180 -7.474 1.00 46.66 191 GLN A C 1
ATOM 1527 O O . GLN A 1 191 ? -7.272 21.714 -6.416 1.00 46.66 191 GLN A O 1
ATOM 1532 N N . ALA A 1 192 ? -5.741 22.933 -7.528 1.00 46.41 192 ALA A N 1
ATOM 1533 C CA . ALA A 1 192 ? -4.918 23.248 -6.358 1.00 46.41 192 ALA A CA 1
ATOM 1534 C C . ALA A 1 192 ? -5.686 24.048 -5.288 1.00 46.41 192 ALA A C 1
ATOM 1536 O O . ALA A 1 192 ? -5.651 23.667 -4.119 1.00 46.41 192 ALA A O 1
ATOM 1537 N N . ALA A 1 193 ? -6.471 25.061 -5.676 1.00 51.09 193 ALA A N 1
ATOM 1538 C CA . ALA A 1 193 ? -7.301 25.831 -4.739 1.00 51.09 193 ALA A CA 1
ATOM 1539 C C . ALA A 1 193 ? -8.422 24.982 -4.091 1.00 51.09 193 ALA A C 1
ATOM 1541 O O . ALA A 1 193 ? -8.761 25.141 -2.912 1.00 51.09 193 ALA A O 1
ATOM 1542 N N . SER A 1 194 ? -8.979 24.018 -4.836 1.00 53.03 194 SER A N 1
ATOM 1543 C CA . SER A 1 194 ? -9.974 23.070 -4.310 1.00 53.03 194 SER A CA 1
ATOM 1544 C C . SER A 1 194 ? -9.371 21.996 -3.389 1.00 53.03 194 SER A C 1
ATOM 1546 O O . SER A 1 194 ? -10.070 21.447 -2.537 1.00 53.03 194 SER A O 1
ATOM 1548 N N . LEU A 1 195 ? -8.078 21.693 -3.545 1.00 51.81 195 LEU A N 1
ATOM 1549 C CA . LEU A 1 195 ? -7.340 20.763 -2.692 1.00 51.81 195 LEU A CA 1
ATOM 1550 C C . LEU A 1 195 ? -6.906 21.440 -1.391 1.00 51.81 195 LEU A C 1
ATOM 1552 O O . LEU A 1 195 ? -7.077 20.849 -0.330 1.00 51.81 195 LEU A O 1
ATOM 1556 N N . GLU A 1 196 ? -6.435 22.684 -1.440 1.00 57.16 196 GLU A N 1
ATOM 1557 C CA . GLU A 1 196 ? -5.995 23.444 -0.259 1.00 57.16 196 GLU A CA 1
ATOM 1558 C C . GLU A 1 196 ? -7.124 23.618 0.774 1.00 57.16 196 GLU A C 1
ATOM 1560 O O . GLU A 1 196 ? -6.951 23.347 1.966 1.00 57.16 196 GLU A O 1
ATOM 1565 N N . SER A 1 197 ? -8.329 23.963 0.301 1.00 58.97 197 SER A N 1
ATOM 1566 C CA . SER A 1 197 ? -9.526 24.077 1.148 1.00 58.97 197 SER A CA 1
ATOM 1567 C C . SER A 1 197 ? -10.000 22.730 1.710 1.00 58.97 197 SER A C 1
ATOM 1569 O O . SER A 1 197 ? -10.507 22.682 2.832 1.00 58.97 197 SER A O 1
ATOM 1571 N N . LYS A 1 198 ? -9.786 21.621 0.986 1.00 58.00 198 LYS A N 1
ATOM 1572 C CA . LYS A 1 198 ? -10.082 20.267 1.479 1.00 58.00 198 LYS A CA 1
ATOM 1573 C C . LYS A 1 198 ? -9.061 19.809 2.517 1.00 58.00 198 LYS A C 1
ATOM 1575 O O . LYS A 1 198 ? -9.479 19.307 3.552 1.00 58.00 198 LYS A O 1
ATOM 1580 N N . PHE A 1 199 ? -7.762 20.019 2.295 1.00 64.56 199 PHE A N 1
ATOM 1581 C CA . PHE A 1 199 ? -6.690 19.631 3.224 1.00 64.56 199 PHE A CA 1
ATOM 1582 C C . PHE A 1 199 ? -6.773 20.356 4.574 1.00 64.56 199 PHE A C 1
ATOM 1584 O O . PHE A 1 199 ? -6.500 19.738 5.601 1.00 64.56 199 PHE A O 1
ATOM 1591 N N . SER A 1 200 ? -7.220 21.617 4.597 1.00 67.88 200 SER A N 1
ATOM 1592 C CA . SER A 1 200 ? -7.413 22.375 5.844 1.00 67.88 200 SER A CA 1
ATOM 1593 C C . SER A 1 200 ? -8.367 21.671 6.826 1.00 67.88 200 SER A C 1
ATOM 1595 O O . SER A 1 200 ? -8.079 21.572 8.017 1.00 67.88 200 SER A O 1
ATOM 1597 N N . ALA A 1 201 ? -9.457 21.070 6.331 1.00 70.44 201 ALA A N 1
ATOM 1598 C CA . ALA A 1 201 ? -10.421 20.361 7.177 1.00 70.44 201 ALA A CA 1
ATOM 1599 C C . ALA A 1 201 ? -9.874 19.044 7.768 1.00 70.44 201 ALA A C 1
ATOM 1601 O O . ALA A 1 201 ? -10.338 18.603 8.820 1.00 70.44 201 ALA A O 1
ATOM 1602 N N . TRP A 1 202 ? -8.864 18.424 7.145 1.00 77.75 202 TRP A N 1
ATOM 1603 C CA . TRP A 1 202 ? -8.258 17.182 7.646 1.00 77.75 202 TRP A CA 1
ATOM 1604 C C . TRP A 1 202 ? -7.413 17.382 8.902 1.00 77.75 202 TRP A C 1
ATOM 1606 O O . TRP A 1 202 ? -7.191 16.416 9.629 1.00 77.75 202 TRP A O 1
ATOM 1616 N N . ILE A 1 203 ? -7.019 18.620 9.227 1.00 80.06 203 ILE A N 1
ATOM 1617 C CA . ILE A 1 203 ? -6.352 18.932 10.500 1.00 80.06 203 ILE A CA 1
ATOM 1618 C C . ILE A 1 203 ? -7.261 18.655 11.708 1.00 80.06 203 ILE A C 1
ATOM 1620 O O . ILE A 1 203 ? -6.785 18.459 12.826 1.00 80.06 203 ILE A O 1
ATOM 1624 N N . LEU A 1 204 ? -8.574 18.583 11.476 1.00 78.94 204 LEU A N 1
ATOM 1625 C CA . LEU A 1 204 ? -9.559 18.270 12.498 1.00 78.94 204 LEU A CA 1
ATOM 1626 C C . LEU A 1 204 ? -9.556 16.786 12.883 1.00 78.94 204 LEU A C 1
ATOM 1628 O O . LEU A 1 204 ? -9.867 16.465 14.022 1.00 78.94 204 LEU A O 1
ATOM 1632 N N . ALA A 1 205 ? -9.174 15.881 11.978 1.00 79.19 205 ALA A N 1
ATOM 1633 C CA . ALA A 1 205 ? -9.145 14.446 12.257 1.00 79.19 205 ALA A CA 1
ATOM 1634 C C . ALA A 1 205 ? -8.200 14.071 13.423 1.00 79.19 205 ALA A C 1
ATOM 1636 O O . ALA A 1 205 ? -8.669 13.414 14.355 1.00 79.19 205 ALA A O 1
ATOM 1637 N N . PRO A 1 206 ? -6.917 14.501 13.463 1.00 80.69 206 PRO A N 1
ATOM 1638 C CA . PRO A 1 206 ? -6.046 14.235 14.609 1.00 80.69 206 PRO A CA 1
ATOM 1639 C C . PRO A 1 206 ? -6.485 14.985 15.874 1.00 80.69 206 PRO A C 1
ATOM 1641 O O . PRO A 1 206 ? -6.326 14.464 16.976 1.00 80.69 206 PRO A O 1
ATOM 1644 N N . LEU A 1 207 ? -7.079 16.177 15.740 1.00 83.12 207 LEU A N 1
ATOM 1645 C CA . LEU A 1 207 ? -7.628 16.913 16.881 1.00 83.12 207 LEU A CA 1
ATOM 1646 C C . LEU A 1 207 ? -8.785 16.143 17.530 1.00 83.12 207 LEU A C 1
ATOM 1648 O O . LEU A 1 207 ? -8.840 16.008 18.748 1.00 83.12 207 LEU A O 1
ATOM 1652 N N . ILE A 1 208 ? -9.688 15.607 16.711 1.00 82.69 208 ILE A N 1
ATOM 1653 C CA . ILE A 1 208 ? -10.837 14.820 17.157 1.00 82.69 208 ILE A CA 1
ATOM 1654 C C . ILE A 1 208 ? -10.384 13.485 17.714 1.00 82.69 208 ILE A C 1
ATOM 1656 O O . ILE A 1 208 ? -10.897 13.078 18.748 1.00 82.69 208 ILE A O 1
ATOM 1660 N N . PHE A 1 209 ? -9.392 12.846 17.093 1.00 81.94 209 PHE A N 1
ATOM 1661 C CA . PHE A 1 209 ? -8.753 11.661 17.654 1.00 81.94 209 PHE A CA 1
ATOM 1662 C C . PHE A 1 209 ? -8.273 11.919 19.086 1.00 81.94 209 PHE A C 1
ATOM 1664 O O . PHE A 1 209 ? -8.593 11.153 19.992 1.00 81.94 209 PHE A O 1
ATOM 1671 N N . LEU A 1 210 ? -7.534 13.014 19.300 1.00 82.69 210 LEU A N 1
ATOM 1672 C CA . LEU A 1 210 ? -6.992 13.365 20.611 1.00 82.69 210 LEU A CA 1
ATOM 1673 C C . LEU A 1 210 ? -8.111 13.696 21.607 1.00 82.69 210 LEU A C 1
ATOM 1675 O O . LEU A 1 210 ? -8.094 13.216 22.736 1.00 82.69 210 LEU A O 1
ATOM 1679 N N . PHE A 1 211 ? -9.103 14.476 21.171 1.00 84.06 211 PHE A N 1
ATOM 1680 C CA . PHE A 1 211 ? -10.251 14.869 21.984 1.00 84.06 211 PHE A CA 1
ATOM 1681 C C . PHE A 1 211 ? -11.074 13.659 22.441 1.00 84.06 211 PHE A C 1
ATOM 1683 O O . PHE A 1 211 ? -11.361 13.526 23.628 1.00 84.06 211 PHE A O 1
ATOM 1690 N N . LEU A 1 212 ? -11.409 12.749 21.521 1.00 81.25 212 LEU A N 1
ATOM 1691 C CA . LEU A 1 212 ? -12.141 11.522 21.837 1.00 81.25 212 LEU A CA 1
ATOM 1692 C C . LEU A 1 212 ? -11.283 10.539 22.640 1.00 81.25 212 LEU A C 1
ATOM 1694 O O . LEU A 1 212 ? -11.797 9.837 23.499 1.00 81.25 212 LEU A O 1
ATOM 1698 N N . GLY A 1 213 ? -9.974 10.495 22.383 1.00 79.69 213 GLY A N 1
ATOM 1699 C CA . GLY A 1 213 ? -9.042 9.641 23.113 1.00 79.69 213 GLY A CA 1
ATOM 1700 C C . GLY A 1 213 ? -8.856 10.065 24.572 1.00 79.69 213 GLY A C 1
ATOM 1701 O O . GLY A 1 213 ? -8.750 9.195 25.439 1.00 79.69 213 GLY A O 1
ATOM 1702 N N . PHE A 1 214 ? -8.830 11.377 24.840 1.00 83.12 214 PHE A N 1
ATOM 1703 C CA . PHE A 1 214 ? -8.791 11.956 26.188 1.00 83.12 214 PHE A CA 1
ATOM 1704 C C . PHE A 1 214 ? -10.127 11.851 26.926 1.00 83.12 214 PHE A C 1
ATOM 1706 O O . PHE A 1 214 ? -10.140 11.949 28.154 1.00 83.12 214 PHE A O 1
ATOM 1713 N N . ASP A 1 215 ? -11.239 11.635 26.219 1.00 83.00 215 ASP A N 1
ATOM 1714 C CA . ASP A 1 215 ? -12.530 11.451 26.868 1.00 83.00 215 ASP A CA 1
ATOM 1715 C C . ASP A 1 215 ? -12.534 10.174 27.721 1.00 83.00 215 ASP A C 1
ATOM 1717 O O . ASP A 1 215 ? -12.415 9.054 27.228 1.00 83.00 215 ASP A O 1
ATOM 1721 N N . ASN A 1 216 ? -12.742 10.338 29.028 1.00 75.19 216 ASN A N 1
ATOM 1722 C CA . ASN A 1 216 ? -12.873 9.242 29.994 1.00 75.19 216 ASN A CA 1
ATOM 1723 C C . ASN A 1 216 ? -14.290 8.626 29.978 1.00 75.19 216 ASN A C 1
ATOM 1725 O O . ASN A 1 216 ? -14.845 8.256 31.017 1.00 75.19 216 ASN A O 1
ATOM 1729 N N . GLY A 1 217 ? -14.919 8.571 28.802 1.00 78.44 217 GLY A N 1
ATOM 1730 C CA . GLY A 1 217 ? -16.288 8.102 28.607 1.00 78.44 217 GLY A CA 1
ATOM 1731 C C . GLY A 1 217 ? -17.372 9.091 29.046 1.00 78.44 217 GLY A C 1
ATOM 1732 O O . GLY A 1 217 ? -18.511 8.667 29.270 1.00 78.44 217 GLY A O 1
ATOM 1733 N N . GLN A 1 218 ? -17.072 10.390 29.180 1.00 84.00 218 GLN A N 1
ATOM 1734 C CA . GLN A 1 218 ? -18.101 11.394 29.479 1.00 84.00 218 GLN A CA 1
ATOM 1735 C C . GLN A 1 218 ? -19.066 11.533 28.303 1.00 84.00 218 GLN A C 1
ATOM 1737 O O . GLN A 1 218 ? -20.277 11.607 28.512 1.00 84.00 218 GLN A O 1
ATOM 1742 N N . ILE A 1 219 ? -18.548 11.477 27.073 1.00 83.38 219 ILE A N 1
ATOM 1743 C CA . ILE A 1 219 ? -19.353 11.524 25.848 1.00 83.38 219 ILE A CA 1
ATOM 1744 C C . ILE A 1 219 ? -20.302 10.324 25.815 1.00 83.38 219 ILE A C 1
ATOM 1746 O O . ILE A 1 219 ? -21.504 10.481 25.602 1.00 83.38 219 ILE A O 1
ATOM 1750 N N . ARG A 1 220 ? -19.789 9.126 26.125 1.00 82.62 220 ARG A N 1
ATOM 1751 C CA . ARG A 1 220 ? -20.601 7.905 26.235 1.00 82.62 220 ARG A CA 1
ATOM 1752 C C . ARG A 1 220 ? -21.726 8.063 27.261 1.00 82.62 220 ARG A C 1
ATOM 1754 O O . ARG A 1 220 ? -22.878 7.774 26.950 1.00 82.62 220 ARG A O 1
ATOM 1761 N N . ARG A 1 221 ? -21.412 8.548 28.468 1.00 85.81 221 ARG A N 1
ATOM 1762 C CA . ARG A 1 221 ? -22.403 8.772 29.538 1.00 85.81 221 ARG A CA 1
ATOM 1763 C C . ARG A 1 221 ? -23.464 9.795 29.145 1.00 85.81 221 ARG A C 1
ATOM 1765 O O . ARG A 1 221 ? -24.625 9.597 29.484 1.00 85.81 221 ARG A O 1
ATOM 1772 N N . PHE A 1 222 ? -23.082 10.847 28.421 1.00 87.94 222 PHE A N 1
ATOM 1773 C CA . PHE A 1 222 ? -24.019 11.833 27.893 1.00 87.94 222 PHE A CA 1
ATOM 1774 C C . PHE A 1 222 ? -25.003 11.190 26.911 1.00 87.94 222 PHE A C 1
ATOM 1776 O O . PHE A 1 222 ? -26.205 11.288 27.107 1.00 87.94 222 PHE A O 1
ATOM 1783 N N . PHE A 1 223 ? -24.534 10.451 25.903 1.00 85.56 223 PHE A N 1
ATOM 1784 C CA . PHE A 1 223 ? -25.450 9.786 24.966 1.00 85.56 223 PHE A CA 1
ATOM 1785 C C . PHE A 1 223 ? -26.360 8.759 25.645 1.00 85.56 223 PHE A C 1
ATOM 1787 O O . PHE A 1 223 ? -27.538 8.665 25.308 1.00 85.56 223 PHE A O 1
ATOM 1794 N N . VAL A 1 224 ? -25.841 8.027 26.632 1.00 87.31 224 VAL A N 1
ATOM 1795 C CA . VAL A 1 224 ? -26.631 7.076 27.423 1.00 87.31 224 VAL A CA 1
ATOM 1796 C C . VAL A 1 224 ? -27.680 7.789 28.291 1.00 87.31 224 VAL A C 1
ATOM 1798 O O . VAL A 1 224 ? -28.775 7.260 28.455 1.00 87.31 224 VAL A O 1
ATOM 1801 N N . SER A 1 225 ? -27.411 8.996 28.803 1.00 89.62 225 SER A N 1
ATOM 1802 C CA . SER A 1 225 ? -28.380 9.746 29.620 1.00 89.62 225 SER A CA 1
ATOM 1803 C C . SER A 1 225 ? -29.541 10.341 28.818 1.00 89.62 225 SER A C 1
ATOM 1805 O O . SER A 1 225 ? -30.587 10.635 29.396 1.00 89.62 225 SER A O 1
ATOM 1807 N N . LEU A 1 226 ? -29.400 10.476 27.493 1.00 91.94 226 LEU A N 1
ATOM 1808 C CA . LEU A 1 226 ? -30.502 10.850 26.598 1.00 91.94 226 LEU A CA 1
ATOM 1809 C C . LEU A 1 226 ? -31.502 9.700 26.380 1.00 91.94 226 LEU A C 1
ATOM 1811 O O . LEU A 1 226 ? -32.610 9.935 25.891 1.00 91.94 226 LEU A O 1
ATOM 1815 N N . VAL A 1 227 ? -31.131 8.461 26.715 1.00 90.94 227 VAL A N 1
ATOM 1816 C CA . VAL A 1 227 ? -31.986 7.286 26.525 1.00 90.94 227 VAL A CA 1
ATOM 1817 C C . VAL A 1 227 ? -33.070 7.244 27.611 1.00 90.94 227 VAL A C 1
ATOM 1819 O O . VAL A 1 227 ? -32.755 7.285 28.802 1.00 90.94 227 VAL A O 1
ATOM 1822 N N . PRO A 1 228 ? -34.360 7.105 27.247 1.00 92.00 228 PRO A N 1
ATOM 1823 C CA . PRO A 1 228 ? -35.432 6.924 28.220 1.00 92.00 228 PRO A CA 1
ATOM 1824 C C . PRO A 1 228 ? -35.201 5.684 29.091 1.00 92.00 228 PRO A C 1
ATOM 1826 O O . PRO A 1 228 ? -34.833 4.629 28.575 1.00 92.00 228 PRO A O 1
ATOM 1829 N N . ASN A 1 229 ? -35.521 5.767 30.388 1.00 91.19 229 ASN A N 1
ATOM 1830 C CA . ASN A 1 229 ? -35.233 4.711 31.372 1.00 91.19 229 ASN A CA 1
ATOM 1831 C C . ASN A 1 229 ? -35.700 3.302 30.942 1.00 91.19 229 ASN A C 1
ATOM 1833 O O . ASN A 1 229 ? -35.021 2.314 31.194 1.00 91.19 229 ASN A O 1
ATOM 1837 N N . ARG A 1 230 ? -36.827 3.207 30.218 1.00 92.81 230 ARG A N 1
ATOM 1838 C CA . ARG A 1 230 ? -37.374 1.944 29.683 1.00 92.81 230 ARG A CA 1
ATOM 1839 C C . ARG A 1 230 ? -36.405 1.176 28.770 1.00 92.81 230 ARG A C 1
ATOM 1841 O O . ARG A 1 230 ? -36.506 -0.042 28.689 1.00 92.81 230 ARG A O 1
ATOM 1848 N N . TYR A 1 231 ? -35.515 1.870 28.064 1.00 91.94 231 TYR A N 1
ATOM 1849 C CA . TYR A 1 231 ? -34.586 1.273 27.098 1.00 91.94 231 TYR A CA 1
ATOM 1850 C C . TYR A 1 231 ? -33.135 1.280 27.584 1.00 91.94 231 TYR A C 1
ATOM 1852 O O . TYR A 1 231 ? -32.255 0.860 26.843 1.00 91.94 231 TYR A O 1
ATOM 1860 N N . PHE A 1 232 ? -32.874 1.735 28.811 1.00 91.00 232 PHE A N 1
ATOM 1861 C CA . PHE A 1 232 ? -31.520 1.958 29.317 1.00 91.00 232 PHE A CA 1
ATOM 1862 C C . PHE A 1 232 ? -30.651 0.691 29.277 1.00 91.00 232 PHE A C 1
ATOM 1864 O O . PHE A 1 232 ? -29.570 0.700 28.689 1.00 91.00 232 PHE A O 1
ATOM 1871 N N . GLU A 1 233 ? -31.152 -0.420 29.824 1.00 92.19 233 GLU A N 1
ATOM 1872 C CA . GLU A 1 233 ? -30.439 -1.707 29.829 1.00 92.19 233 GLU A CA 1
ATOM 1873 C C . GLU A 1 233 ? -30.195 -2.244 28.413 1.00 92.19 233 GLU A C 1
ATOM 1875 O O . GLU A 1 233 ? -29.103 -2.725 28.097 1.00 92.19 233 GLU A O 1
ATOM 1880 N N . LEU A 1 234 ? -31.196 -2.118 27.534 1.00 92.50 234 LEU A N 1
ATOM 1881 C CA . LEU A 1 234 ? -31.092 -2.524 26.134 1.00 92.50 234 LEU A CA 1
ATOM 1882 C C . LEU A 1 234 ? -30.005 -1.709 25.420 1.00 92.50 234 LEU A C 1
ATOM 1884 O O . LEU A 1 234 ? -29.142 -2.282 24.761 1.00 92.50 234 LEU A O 1
ATOM 1888 N N . SER A 1 235 ? -30.026 -0.383 25.566 1.00 90.88 235 SER A N 1
ATOM 1889 C CA . SER A 1 235 ? -29.058 0.515 24.937 1.00 90.88 235 SER A CA 1
ATOM 1890 C C . SER A 1 235 ? -27.635 0.262 25.422 1.00 90.88 235 SER A C 1
ATOM 1892 O O . SER A 1 235 ? -26.734 0.215 24.589 1.00 90.88 235 SER A O 1
ATOM 1894 N N . LEU A 1 236 ? -27.424 0.039 26.724 1.00 89.94 236 LEU A N 1
ATOM 1895 C CA . LEU A 1 236 ? -26.107 -0.335 27.249 1.00 89.94 236 LEU A CA 1
ATOM 1896 C C . LEU A 1 236 ? -25.621 -1.664 26.667 1.00 89.94 236 LEU A C 1
ATOM 1898 O O . LEU A 1 236 ? -24.500 -1.737 26.176 1.00 89.94 236 LEU A O 1
ATOM 1902 N N . THR A 1 237 ? -26.488 -2.679 26.640 1.00 91.94 237 THR A N 1
ATOM 1903 C CA . THR A 1 237 ? -26.147 -3.999 26.089 1.00 91.94 237 THR A CA 1
ATOM 1904 C C . THR A 1 237 ? -25.775 -3.916 24.609 1.00 91.94 237 THR A C 1
ATOM 1906 O O . THR A 1 237 ? -24.821 -4.553 24.165 1.00 91.94 237 THR A O 1
ATOM 1909 N N . VAL A 1 238 ? -26.522 -3.137 23.821 1.00 91.31 238 VAL A N 1
ATOM 1910 C CA . VAL A 1 238 ? -26.228 -2.930 22.396 1.00 91.31 238 VAL A CA 1
ATOM 1911 C C . VAL A 1 238 ? -24.911 -2.182 22.222 1.00 91.31 238 VAL A C 1
ATOM 1913 O O . VAL A 1 238 ? -24.122 -2.562 21.363 1.00 91.31 238 VAL A O 1
ATOM 1916 N N . LEU A 1 239 ? -24.662 -1.155 23.034 1.00 86.81 239 LEU A N 1
ATOM 1917 C CA . LEU A 1 239 ? -23.446 -0.355 22.950 1.00 86.81 239 LEU A CA 1
ATOM 1918 C C . LEU A 1 239 ? -22.198 -1.176 23.296 1.00 86.81 239 LEU A C 1
ATOM 1920 O O . LEU A 1 239 ? -21.220 -1.100 22.565 1.00 86.81 239 LEU A O 1
ATOM 1924 N N . ASP A 1 240 ? -22.253 -2.007 24.339 1.00 87.38 240 ASP A N 1
ATOM 1925 C CA . ASP A 1 240 ? -21.145 -2.901 24.700 1.00 87.38 240 ASP A CA 1
ATOM 1926 C C . ASP A 1 240 ? -20.895 -3.953 23.606 1.00 87.38 240 ASP A C 1
ATOM 1928 O O . ASP A 1 240 ? -19.758 -4.178 23.199 1.00 87.38 240 ASP A O 1
ATOM 1932 N N . ARG A 1 241 ? -21.957 -4.552 23.046 1.00 89.25 241 ARG A N 1
ATOM 1933 C CA . ARG A 1 241 ? -21.815 -5.502 21.926 1.00 89.25 241 ARG A CA 1
ATOM 1934 C C . ARG A 1 241 ? -21.250 -4.848 20.670 1.00 89.25 241 ARG A C 1
ATOM 1936 O O . ARG A 1 241 ? -20.507 -5.499 19.939 1.00 89.25 241 ARG A O 1
ATOM 1943 N N . LEU A 1 242 ? -21.636 -3.603 20.398 1.00 86.88 242 LEU A N 1
ATOM 1944 C CA . LEU A 1 242 ? -21.129 -2.833 19.270 1.00 86.88 242 LEU A CA 1
ATOM 1945 C C . LEU A 1 242 ? -19.645 -2.518 19.468 1.00 86.88 242 LEU A C 1
ATOM 1947 O O . LEU A 1 242 ? -18.860 -2.768 18.557 1.00 86.88 242 LEU A O 1
ATOM 1951 N N . ASP A 1 243 ? -19.261 -2.054 20.657 1.00 82.38 243 ASP A N 1
ATOM 1952 C CA . ASP A 1 243 ? -17.865 -1.798 21.010 1.00 82.38 243 ASP A CA 1
ATOM 1953 C C . ASP A 1 243 ? -17.009 -3.066 20.821 1.00 82.38 243 ASP A C 1
ATOM 1955 O O . ASP A 1 243 ? -15.986 -3.029 20.133 1.00 82.38 243 ASP A O 1
ATOM 1959 N N . ASP A 1 244 ? -17.468 -4.215 21.326 1.00 83.69 244 ASP A N 1
ATOM 1960 C CA . ASP A 1 244 ? -16.777 -5.502 21.174 1.00 83.69 244 ASP A CA 1
ATOM 1961 C C . ASP A 1 244 ? -16.715 -5.986 19.718 1.00 83.69 244 ASP A C 1
ATOM 1963 O O . ASP A 1 244 ? -15.729 -6.594 19.286 1.00 83.69 244 ASP A O 1
ATOM 1967 N N . ALA A 1 245 ? -17.784 -5.790 18.943 1.00 84.75 245 ALA A N 1
ATOM 1968 C CA . ALA A 1 245 ? -17.837 -6.195 17.541 1.00 84.75 245 ALA A CA 1
ATOM 1969 C C . ALA A 1 245 ? -16.895 -5.346 16.679 1.00 84.75 245 ALA A C 1
ATOM 1971 O O . ALA A 1 245 ? -16.082 -5.900 15.938 1.00 84.75 245 ALA A O 1
ATOM 1972 N N . ILE A 1 246 ? -16.952 -4.017 16.812 1.00 82.12 246 ILE A N 1
ATOM 1973 C CA . ILE A 1 246 ? -16.075 -3.114 16.063 1.00 82.12 246 ILE A CA 1
ATOM 1974 C C . ILE A 1 246 ? -14.619 -3.330 16.504 1.00 82.12 246 ILE A C 1
ATOM 1976 O O . ILE A 1 246 ? -13.732 -3.400 15.657 1.00 82.12 246 ILE A O 1
ATOM 1980 N N . GLY A 1 247 ? -14.355 -3.505 17.804 1.00 79.88 247 GLY A N 1
ATOM 1981 C CA . GLY A 1 247 ? -13.008 -3.764 18.315 1.00 79.88 247 GLY A CA 1
ATOM 1982 C C . GLY A 1 247 ? -12.386 -5.035 17.726 1.00 79.88 247 GLY A C 1
ATOM 1983 O O . GLY A 1 247 ? -11.238 -5.011 17.271 1.00 79.88 247 GLY A O 1
ATOM 1984 N N . ARG A 1 248 ? -13.155 -6.132 17.664 1.00 82.62 248 ARG A N 1
ATOM 1985 C CA . ARG A 1 248 ? -12.726 -7.384 17.015 1.00 82.62 248 ARG A CA 1
ATOM 1986 C C . ARG A 1 248 ? -12.489 -7.206 15.520 1.00 82.62 248 ARG A C 1
ATOM 1988 O O . ARG A 1 248 ? -11.420 -7.582 15.049 1.00 82.62 248 ARG A O 1
ATOM 1995 N N . TYR A 1 249 ? -13.423 -6.580 14.806 1.00 83.56 249 TYR A N 1
ATOM 1996 C CA . TYR A 1 249 ? -13.299 -6.320 13.370 1.00 83.56 249 TYR A CA 1
ATOM 1997 C C . TYR A 1 249 ? -12.047 -5.499 13.032 1.00 83.56 249 TYR A C 1
ATOM 1999 O O . TYR A 1 249 ? -11.296 -5.848 12.124 1.00 83.56 249 TYR A O 1
ATOM 2007 N N . LEU A 1 250 ? -11.775 -4.432 13.788 1.00 80.25 250 LEU A N 1
ATOM 2008 C CA . LEU A 1 250 ? -10.631 -3.553 13.540 1.00 80.25 250 LEU A CA 1
ATOM 2009 C C . LEU A 1 250 ? -9.299 -4.210 13.882 1.00 80.25 250 LEU A C 1
ATOM 2011 O O . LEU A 1 250 ? -8.345 -4.099 13.112 1.00 80.25 250 LEU A O 1
ATOM 2015 N N . ARG A 1 251 ? -9.229 -4.941 15.003 1.00 81.75 251 ARG A N 1
ATOM 2016 C CA . ARG A 1 251 ? -8.061 -5.773 15.317 1.00 81.75 251 ARG A CA 1
ATOM 2017 C C . ARG A 1 251 ? -7.826 -6.798 14.216 1.00 81.75 251 ARG A C 1
ATOM 2019 O O . ARG A 1 251 ? -6.674 -7.048 13.867 1.00 81.75 251 ARG A O 1
ATOM 2026 N N . GLY A 1 252 ? -8.911 -7.350 13.685 1.00 86.50 252 GLY A N 1
ATOM 2027 C CA . GLY A 1 252 ? -8.860 -8.250 12.562 1.00 86.50 252 GLY A CA 1
ATOM 2028 C C . GLY A 1 252 ? -8.245 -7.579 11.332 1.00 86.50 252 GLY A C 1
ATOM 2029 O O . GLY A 1 252 ? -7.151 -7.930 10.905 1.00 86.50 252 GLY A O 1
ATOM 2030 N N . THR A 1 253 ? -8.868 -6.503 10.866 1.00 86.25 253 THR A N 1
ATOM 2031 C CA . THR A 1 253 ? -8.411 -5.716 9.711 1.00 86.25 253 THR A CA 1
ATOM 2032 C C . THR A 1 253 ? -6.924 -5.334 9.809 1.00 86.25 253 THR A C 1
ATOM 2034 O O . THR A 1 253 ? -6.193 -5.406 8.826 1.00 86.25 253 THR A O 1
ATOM 2037 N N . LEU A 1 254 ? -6.425 -4.962 10.997 1.00 84.62 254 LEU A N 1
ATOM 2038 C CA . LEU A 1 254 ? -5.003 -4.648 11.198 1.00 84.62 254 LEU A CA 1
ATOM 2039 C C . LEU A 1 254 ? -4.077 -5.861 11.006 1.00 84.62 254 LEU A C 1
ATOM 2041 O O . LEU A 1 254 ? -2.998 -5.720 10.427 1.00 84.62 254 LEU A O 1
ATOM 2045 N N . ILE A 1 255 ? -4.478 -7.036 11.498 1.00 89.00 255 ILE A N 1
ATOM 2046 C CA . ILE A 1 255 ? -3.730 -8.287 11.311 1.00 89.00 255 ILE A CA 1
ATOM 2047 C C . ILE A 1 255 ? -3.752 -8.685 9.831 1.00 89.00 255 ILE A C 1
ATOM 2049 O O . ILE A 1 255 ? -2.707 -9.031 9.287 1.00 89.00 255 ILE A O 1
ATOM 2053 N N . GLU A 1 256 ? -4.903 -8.570 9.173 1.00 90.06 256 GLU A N 1
ATOM 2054 C CA . GLU A 1 256 ? -5.082 -8.816 7.738 1.00 90.06 256 GLU A CA 1
ATOM 2055 C C . GLU A 1 256 ? -4.158 -7.920 6.894 1.00 90.06 256 GLU A C 1
ATOM 2057 O O . GLU A 1 256 ? -3.334 -8.423 6.131 1.00 90.06 256 GLU A O 1
ATOM 2062 N N . CYS A 1 257 ? -4.176 -6.600 7.124 1.00 90.88 257 CYS A N 1
ATOM 2063 C CA . CYS A 1 257 ? -3.287 -5.636 6.462 1.00 90.88 257 CYS A CA 1
ATOM 2064 C C . CYS A 1 257 ? -1.803 -6.005 6.615 1.00 90.88 257 CYS A C 1
ATOM 2066 O O . CYS A 1 257 ? -1.019 -5.911 5.665 1.00 90.88 257 CYS A O 1
ATOM 2068 N N . PHE A 1 258 ? -1.404 -6.432 7.817 1.00 91.06 258 PHE A N 1
ATOM 2069 C CA . PHE A 1 258 ? -0.038 -6.869 8.087 1.00 91.06 258 PHE A CA 1
ATOM 2070 C C . PHE A 1 258 ? 0.315 -8.155 7.326 1.00 91.06 258 PHE A C 1
ATOM 2072 O O . PHE A 1 258 ? 1.380 -8.223 6.712 1.00 91.06 258 PHE A O 1
ATOM 2079 N N . LEU A 1 259 ? -0.570 -9.155 7.330 1.00 93.75 259 LEU A N 1
ATOM 2080 C CA . LEU A 1 259 ? -0.365 -10.436 6.649 1.00 93.75 259 LEU A CA 1
ATOM 2081 C C . LEU A 1 259 ? -0.295 -10.279 5.124 1.00 93.75 259 LEU A C 1
ATOM 2083 O O . LEU A 1 259 ? 0.608 -10.837 4.493 1.00 93.75 259 LEU A O 1
ATOM 2087 N N . VAL A 1 260 ? -1.174 -9.467 4.530 1.00 93.25 260 VAL A N 1
ATOM 2088 C CA . VAL A 1 260 ? -1.131 -9.128 3.098 1.00 93.25 260 VAL A CA 1
ATOM 2089 C C . VAL A 1 260 ? 0.163 -8.395 2.753 1.00 93.25 260 VAL A C 1
ATOM 2091 O O . VAL A 1 260 ? 0.872 -8.789 1.822 1.00 93.25 260 VAL A O 1
ATOM 2094 N N . GLY A 1 261 ? 0.533 -7.375 3.533 1.00 93.81 261 GLY A N 1
ATOM 2095 C CA . GLY A 1 261 ? 1.773 -6.632 3.312 1.00 93.81 261 GLY A CA 1
ATOM 2096 C C . GLY A 1 261 ? 3.027 -7.504 3.430 1.00 93.81 261 GLY A C 1
ATOM 2097 O O . GLY A 1 261 ? 3.948 -7.381 2.616 1.00 93.81 261 GLY A O 1
ATOM 2098 N N . LEU A 1 262 ? 3.050 -8.431 4.391 1.00 94.75 262 LEU A N 1
ATOM 2099 C CA . LEU A 1 262 ? 4.129 -9.402 4.571 1.00 94.75 262 LEU A CA 1
ATOM 2100 C C . LEU A 1 262 ? 4.214 -10.368 3.382 1.00 94.75 262 LEU A C 1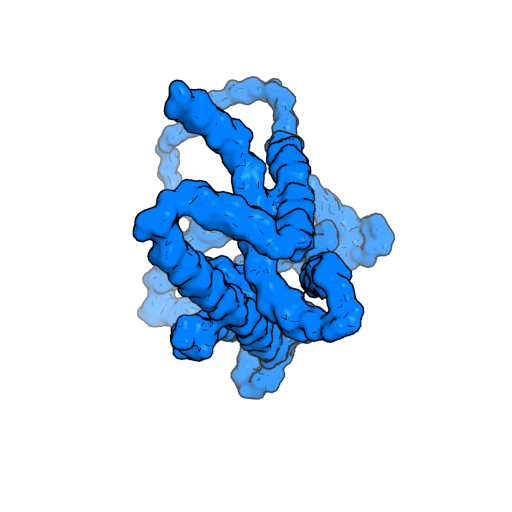
ATOM 2102 O O . LEU A 1 262 ? 5.302 -10.591 2.853 1.00 94.75 262 LEU A O 1
ATOM 2106 N N . THR A 1 263 ? 3.075 -10.892 2.929 1.00 95.00 263 THR A N 1
ATOM 2107 C CA . THR A 1 263 ? 2.984 -11.830 1.799 1.00 95.00 263 THR A CA 1
ATOM 2108 C C . THR A 1 263 ? 3.498 -11.191 0.513 1.00 95.00 263 THR A C 1
ATOM 2110 O O . THR A 1 263 ? 4.335 -11.773 -0.177 1.00 95.00 263 THR A O 1
ATOM 2113 N N . LEU A 1 264 ? 3.067 -9.961 0.220 1.00 94.25 264 LEU A N 1
ATOM 2114 C CA . LEU A 1 264 ? 3.535 -9.210 -0.944 1.00 94.25 264 LEU A CA 1
ATOM 2115 C C . LEU A 1 264 ? 5.024 -8.873 -0.838 1.00 94.25 264 LEU A C 1
ATOM 2117 O O . LEU A 1 264 ? 5.756 -9.056 -1.806 1.00 94.25 264 LEU A O 1
ATOM 2121 N N . THR A 1 265 ? 5.500 -8.442 0.334 1.00 94.19 265 THR A N 1
ATOM 2122 C CA . THR A 1 265 ? 6.927 -8.154 0.545 1.00 94.19 265 THR A CA 1
ATOM 2123 C C . THR A 1 265 ? 7.779 -9.392 0.272 1.00 94.19 265 THR A C 1
ATOM 2125 O O . THR A 1 265 ? 8.709 -9.335 -0.531 1.00 94.19 265 THR A O 1
ATOM 2128 N N . LEU A 1 266 ? 7.453 -10.520 0.910 1.00 94.62 266 LEU A N 1
ATOM 2129 C CA . LEU A 1 266 ? 8.200 -11.767 0.754 1.00 94.62 266 LEU A CA 1
ATOM 2130 C C . LEU A 1 266 ? 8.126 -12.280 -0.684 1.00 94.62 266 LEU A C 1
ATOM 2132 O O . LEU A 1 266 ? 9.152 -12.624 -1.265 1.00 94.62 266 LEU A O 1
ATOM 2136 N N . GLY A 1 267 ? 6.940 -12.266 -1.290 1.00 92.56 267 GLY A N 1
ATOM 2137 C CA . GLY A 1 267 ? 6.756 -12.692 -2.671 1.00 92.56 267 GLY A CA 1
ATOM 2138 C C . GLY A 1 267 ? 7.573 -11.869 -3.665 1.00 92.56 267 GLY A C 1
ATOM 2139 O O . GLY A 1 267 ? 8.249 -12.435 -4.519 1.00 92.56 267 GLY A O 1
ATOM 2140 N N . LEU A 1 268 ? 7.574 -10.540 -3.540 1.00 91.25 268 LEU A N 1
ATOM 2141 C CA . LEU A 1 268 ? 8.333 -9.663 -4.435 1.00 91.25 268 LEU A CA 1
ATOM 2142 C C . LEU A 1 268 ? 9.848 -9.860 -4.258 1.00 91.25 268 LEU A C 1
ATOM 2144 O O . LEU A 1 268 ? 10.574 -9.906 -5.252 1.00 91.25 268 LEU A O 1
ATOM 2148 N N . VAL A 1 269 ? 10.323 -10.047 -3.020 1.00 90.94 269 VAL A N 1
ATOM 2149 C CA . VAL A 1 269 ? 11.732 -10.384 -2.745 1.00 90.94 269 VAL A CA 1
ATOM 2150 C C . VAL A 1 269 ? 12.121 -11.711 -3.399 1.00 90.94 269 VAL A C 1
ATOM 2152 O O . VAL A 1 269 ? 13.182 -11.800 -4.014 1.00 90.94 269 VAL A O 1
ATOM 2155 N N . LEU A 1 270 ? 11.259 -12.731 -3.336 1.00 89.94 270 LEU A N 1
ATOM 2156 C CA . LEU A 1 270 ? 11.502 -14.022 -3.992 1.00 89.94 270 LEU A CA 1
ATOM 2157 C C . LEU A 1 270 ? 11.578 -13.897 -5.523 1.00 89.94 270 LEU A C 1
ATOM 2159 O O . LEU A 1 270 ? 12.363 -14.598 -6.165 1.00 89.94 270 LEU A O 1
ATOM 2163 N N . LEU A 1 271 ? 10.834 -12.958 -6.113 1.00 88.12 271 LEU A N 1
ATOM 2164 C CA . LEU A 1 271 ? 10.918 -12.624 -7.540 1.00 88.12 271 LEU A CA 1
ATOM 2165 C C . LEU A 1 271 ? 12.183 -11.832 -7.918 1.00 88.12 271 LEU A C 1
ATOM 2167 O O . LEU A 1 271 ? 12.395 -11.557 -9.098 1.00 88.12 271 LEU A O 1
ATOM 2171 N N . GLY A 1 272 ? 13.045 -11.500 -6.952 1.00 84.25 272 GLY A N 1
ATOM 2172 C CA . GLY A 1 272 ? 14.300 -10.776 -7.166 1.00 84.25 272 GLY A CA 1
ATOM 2173 C C . GLY A 1 272 ? 14.170 -9.254 -7.082 1.00 84.25 272 GLY A C 1
ATOM 2174 O O . GLY A 1 272 ? 15.143 -8.544 -7.337 1.00 84.25 272 GLY A O 1
ATOM 2175 N N . ILE A 1 273 ? 12.993 -8.729 -6.723 1.00 86.88 273 ILE A N 1
ATOM 2176 C CA . ILE A 1 273 ? 12.800 -7.287 -6.549 1.00 86.88 273 ILE A CA 1
ATOM 2177 C C . ILE A 1 273 ? 13.597 -6.832 -5.315 1.00 86.88 273 ILE A C 1
ATOM 2179 O O . ILE A 1 273 ? 13.514 -7.475 -4.265 1.00 86.88 273 ILE A O 1
ATOM 2183 N N . PRO A 1 274 ? 14.360 -5.723 -5.399 1.00 87.00 274 PRO A N 1
ATOM 2184 C CA . PRO A 1 274 ? 15.153 -5.227 -4.282 1.00 87.00 274 PRO A CA 1
ATOM 2185 C C . PRO A 1 274 ? 14.312 -5.036 -3.021 1.00 87.00 274 PRO A C 1
ATOM 2187 O O . PRO A 1 274 ? 13.226 -4.453 -3.077 1.00 87.00 274 PRO A O 1
ATOM 2190 N N . LEU A 1 275 ? 14.856 -5.456 -1.874 1.00 86.25 275 LEU A N 1
ATOM 2191 C CA . LEU A 1 275 ? 14.167 -5.438 -0.579 1.00 86.25 275 LEU A CA 1
ATOM 2192 C C . LEU A 1 275 ? 13.514 -4.082 -0.272 1.00 86.25 275 LEU A C 1
ATOM 2194 O O . LEU A 1 275 ? 12.376 -4.044 0.180 1.00 86.25 275 LEU A O 1
ATOM 2198 N N . GLY A 1 276 ? 14.194 -2.968 -0.564 1.00 85.19 276 GLY A N 1
ATOM 2199 C CA . GLY A 1 276 ? 13.653 -1.626 -0.319 1.00 85.19 276 GLY A CA 1
ATOM 2200 C C . GLY A 1 276 ? 12.351 -1.340 -1.077 1.00 85.19 276 GLY A C 1
ATOM 2201 O O . GLY A 1 276 ? 11.416 -0.791 -0.498 1.00 85.19 276 GLY A O 1
ATOM 2202 N N . ILE A 1 277 ? 12.268 -1.770 -2.338 1.00 83.94 277 ILE A N 1
ATOM 2203 C CA . ILE A 1 277 ? 11.094 -1.572 -3.199 1.00 83.94 277 ILE A CA 1
ATOM 2204 C C . ILE A 1 277 ? 9.995 -2.559 -2.815 1.00 83.94 277 ILE A C 1
ATOM 2206 O O . ILE A 1 277 ? 8.840 -2.168 -2.682 1.00 83.94 277 ILE A O 1
ATOM 2210 N N . ALA A 1 278 ? 10.355 -3.822 -2.578 1.00 89.62 278 ALA A N 1
ATOM 2211 C CA . ALA A 1 278 ? 9.414 -4.851 -2.150 1.00 89.62 278 ALA A CA 1
ATOM 2212 C C . ALA A 1 278 ? 8.726 -4.487 -0.823 1.00 89.62 278 ALA A C 1
ATOM 2214 O O . ALA A 1 278 ? 7.504 -4.573 -0.731 1.00 89.62 278 ALA A O 1
ATOM 2215 N N . VAL A 1 279 ? 9.486 -4.009 0.171 1.00 89.56 279 VAL A N 1
ATOM 2216 C CA . VAL A 1 279 ? 8.946 -3.529 1.455 1.00 89.56 279 VAL A CA 1
ATOM 2217 C C . VAL A 1 279 ? 8.069 -2.298 1.252 1.00 89.56 279 VAL A C 1
ATOM 2219 O O . VAL A 1 279 ? 6.995 -2.220 1.839 1.00 89.56 279 VAL A O 1
ATOM 2222 N N . ALA A 1 280 ? 8.479 -1.345 0.408 1.00 86.62 280 ALA A N 1
ATOM 2223 C CA . ALA A 1 280 ? 7.659 -0.169 0.124 1.00 86.62 280 ALA A CA 1
ATOM 2224 C C . ALA A 1 280 ? 6.301 -0.563 -0.484 1.00 86.62 280 ALA A C 1
ATOM 2226 O O . ALA A 1 280 ? 5.263 -0.102 -0.011 1.00 86.62 280 ALA A O 1
ATOM 2227 N N . ILE A 1 281 ? 6.299 -1.454 -1.482 1.00 88.75 281 ILE A N 1
ATOM 2228 C CA . ILE A 1 281 ? 5.072 -1.950 -2.117 1.00 88.75 281 ILE A CA 1
ATOM 2229 C C . ILE A 1 281 ? 4.227 -2.728 -1.109 1.00 88.75 281 ILE A C 1
ATOM 2231 O O . ILE A 1 281 ? 3.031 -2.469 -1.010 1.00 88.75 281 I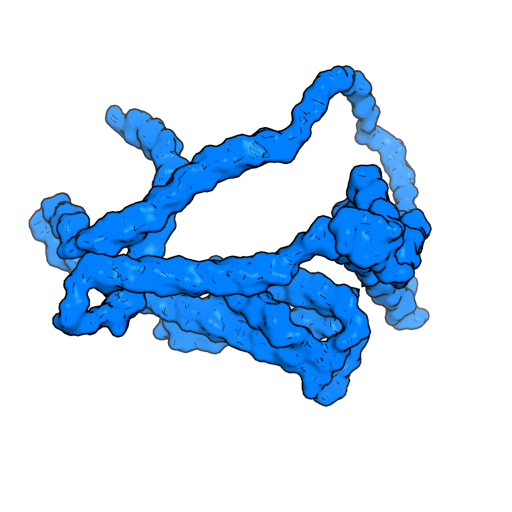LE A O 1
ATOM 2235 N N . GLY A 1 282 ? 4.826 -3.643 -0.345 1.00 91.56 282 GLY A N 1
ATOM 2236 C CA . GLY A 1 282 ? 4.111 -4.460 0.632 1.00 91.56 282 GLY A CA 1
ATOM 2237 C C . GLY A 1 282 ? 3.490 -3.638 1.760 1.00 91.56 282 GLY A C 1
ATOM 2238 O O . GLY A 1 282 ? 2.323 -3.836 2.072 1.00 91.56 282 GLY A O 1
ATOM 2239 N N . VAL A 1 283 ? 4.207 -2.659 2.321 1.00 89.38 283 VAL A N 1
ATOM 2240 C CA . VAL A 1 283 ? 3.672 -1.775 3.374 1.00 89.38 283 VAL A CA 1
ATOM 2241 C C . VAL A 1 283 ? 2.510 -0.933 2.852 1.00 89.38 283 VAL A C 1
ATOM 2243 O O . VAL A 1 283 ? 1.470 -0.863 3.502 1.00 89.38 283 VAL A O 1
ATOM 2246 N N . VAL A 1 284 ? 2.659 -0.312 1.679 1.00 87.88 284 VAL A N 1
ATOM 2247 C CA . VAL A 1 284 ? 1.601 0.524 1.091 1.00 87.88 284 VAL A CA 1
ATOM 2248 C C . VAL A 1 284 ? 0.382 -0.320 0.727 1.00 87.88 284 VAL A C 1
ATOM 2250 O O . VAL A 1 284 ? -0.738 0.043 1.071 1.00 87.88 284 VAL A O 1
ATOM 2253 N N . SER A 1 285 ? 0.594 -1.459 0.071 1.00 90.44 285 SER A N 1
ATOM 2254 C CA . SER A 1 285 ? -0.491 -2.348 -0.356 1.00 90.44 285 SER A CA 1
ATOM 2255 C C . SER A 1 285 ? -1.198 -2.985 0.838 1.00 90.44 285 SER A C 1
ATOM 2257 O O . SER A 1 285 ? -2.420 -3.017 0.863 1.00 90.44 285 SER A O 1
ATOM 2259 N N . GLY A 1 286 ? -0.449 -3.420 1.856 1.00 91.12 286 GLY A N 1
ATOM 2260 C CA . GLY A 1 286 ? -1.002 -3.945 3.102 1.00 91.12 286 GLY A CA 1
ATOM 2261 C C . GLY A 1 286 ? -1.837 -2.903 3.841 1.00 91.12 286 GLY A C 1
ATOM 2262 O O . GLY A 1 286 ? -2.971 -3.184 4.200 1.00 91.12 286 GLY A O 1
ATOM 2263 N N . LEU A 1 287 ? -1.337 -1.670 3.995 1.00 86.06 287 LEU A N 1
ATOM 2264 C CA . LEU A 1 287 ? -2.090 -0.589 4.645 1.00 86.06 287 LEU A CA 1
ATOM 2265 C C . LEU A 1 287 ? -3.380 -0.239 3.888 1.00 86.06 287 LEU A C 1
ATOM 2267 O O . LEU A 1 287 ? -4.405 0.050 4.501 1.00 86.06 287 LEU A O 1
ATOM 2271 N N . LEU A 1 288 ? -3.330 -0.267 2.556 1.00 85.25 288 LEU A N 1
ATOM 2272 C CA . LEU A 1 288 ? -4.481 0.020 1.703 1.00 85.25 288 LEU A CA 1
ATOM 2273 C C . LEU A 1 288 ? -5.436 -1.170 1.575 1.00 85.25 288 LEU A C 1
ATOM 2275 O O . LEU A 1 288 ? -6.553 -0.969 1.111 1.00 85.25 288 LEU A O 1
ATOM 2279 N N . ASN A 1 289 ? -5.060 -2.363 2.052 1.00 87.50 289 ASN A N 1
ATOM 2280 C CA . ASN A 1 289 ? -5.954 -3.522 2.121 1.00 87.50 289 ASN A CA 1
ATOM 2281 C C . ASN A 1 289 ? -7.110 -3.327 3.107 1.00 87.50 289 ASN A C 1
ATOM 2283 O O . ASN A 1 289 ? -8.137 -3.978 2.974 1.00 87.50 289 ASN A O 1
ATOM 2287 N N . ALA A 1 290 ? -6.995 -2.376 4.042 1.00 82.00 290 ALA A N 1
ATOM 2288 C CA . ALA A 1 290 ? -8.113 -1.970 4.894 1.00 82.00 290 ALA A CA 1
ATOM 2289 C C . ALA A 1 290 ? -9.337 -1.496 4.084 1.00 82.00 290 ALA A C 1
ATOM 2291 O O . ALA A 1 290 ? -10.457 -1.496 4.595 1.00 82.00 290 ALA A O 1
ATOM 2292 N N . ILE A 1 291 ? -9.125 -1.063 2.834 1.00 76.25 291 ILE A N 1
ATOM 2293 C CA . ILE A 1 291 ? -10.182 -0.775 1.867 1.00 76.25 291 ILE A CA 1
ATOM 2294 C C . ILE A 1 291 ? -10.249 -1.957 0.887 1.00 76.25 291 ILE A C 1
ATOM 2296 O O . ILE A 1 291 ? -9.247 -2.229 0.216 1.00 76.25 291 ILE A O 1
ATOM 2300 N N . PRO A 1 292 ? -11.414 -2.621 0.743 1.00 72.31 292 PRO A N 1
ATOM 2301 C CA . PRO A 1 292 ? -11.555 -3.794 -0.112 1.00 72.31 292 PRO A CA 1
ATOM 2302 C C . PRO A 1 292 ? -10.972 -3.582 -1.512 1.00 72.31 292 PRO A C 1
ATOM 2304 O O . PRO A 1 292 ? -11.245 -2.569 -2.162 1.00 72.31 292 PRO A O 1
ATOM 2307 N N . PHE A 1 293 ? -10.169 -4.549 -1.963 1.00 72.19 293 PHE A N 1
ATOM 2308 C CA . PHE A 1 293 ? -9.494 -4.604 -3.270 1.00 72.19 293 PHE A CA 1
ATOM 2309 C C . PHE A 1 293 ? -8.425 -3.529 -3.533 1.00 72.19 293 PHE A C 1
ATOM 2311 O O . PHE A 1 293 ? -7.642 -3.666 -4.476 1.00 72.19 293 PHE A O 1
ATOM 2318 N N . LEU A 1 294 ? -8.337 -2.472 -2.722 1.00 79.25 294 LEU A N 1
ATOM 2319 C CA . LEU A 1 294 ? -7.458 -1.337 -3.000 1.00 79.25 294 LEU A CA 1
ATOM 2320 C C . LEU A 1 294 ? -5.976 -1.706 -2.833 1.00 79.25 294 LEU A C 1
ATOM 2322 O O . LEU A 1 294 ? -5.144 -1.314 -3.654 1.00 79.25 294 LEU A O 1
ATOM 2326 N N . GLY A 1 295 ? -5.657 -2.512 -1.816 1.00 83.44 295 GLY A N 1
ATOM 2327 C CA . GLY A 1 295 ? -4.307 -3.026 -1.573 1.00 83.44 295 GLY A CA 1
ATOM 2328 C C . GLY A 1 295 ? -3.756 -3.835 -2.750 1.00 83.44 295 GLY A C 1
ATOM 2329 O O . GLY A 1 295 ? -2.689 -3.520 -3.280 1.00 83.44 295 GLY A O 1
ATOM 2330 N N . ALA A 1 296 ? -4.514 -4.829 -3.218 1.00 85.38 296 ALA A N 1
ATOM 2331 C CA . ALA A 1 296 ? -4.127 -5.686 -4.340 1.00 85.38 296 ALA A CA 1
ATOM 2332 C C . ALA A 1 296 ? -3.969 -4.909 -5.659 1.00 85.38 296 ALA A C 1
ATOM 2334 O O . ALA A 1 296 ? -3.005 -5.127 -6.396 1.00 85.38 296 ALA A O 1
ATOM 2335 N N . VAL A 1 297 ? -4.871 -3.963 -5.947 1.00 86.25 297 VAL A N 1
ATOM 2336 C CA . VAL A 1 297 ? -4.787 -3.110 -7.146 1.00 86.25 297 VAL A CA 1
ATOM 2337 C C . VAL A 1 297 ? -3.496 -2.295 -7.142 1.00 86.25 297 VAL A C 1
ATOM 2339 O O . VAL A 1 297 ? -2.807 -2.210 -8.158 1.00 86.25 297 VAL A O 1
ATOM 2342 N N . ILE A 1 298 ? -3.130 -1.720 -5.998 1.00 85.88 298 ILE A N 1
ATOM 2343 C CA . ILE A 1 298 ? -1.919 -0.905 -5.878 1.00 85.88 298 ILE A CA 1
ATOM 2344 C C . ILE A 1 298 ? -0.661 -1.767 -5.978 1.00 85.88 298 ILE A C 1
ATOM 2346 O O . ILE A 1 298 ? 0.270 -1.392 -6.698 1.00 85.88 298 ILE A O 1
ATOM 2350 N N . ALA A 1 299 ? -0.660 -2.948 -5.355 1.00 87.69 299 ALA A N 1
ATOM 2351 C CA . ALA A 1 299 ? 0.407 -3.930 -5.512 1.00 87.69 299 ALA A CA 1
ATOM 2352 C C . ALA A 1 299 ? 0.610 -4.311 -6.983 1.00 87.69 299 ALA A C 1
ATOM 2354 O O . ALA A 1 299 ? 1.743 -4.341 -7.465 1.00 87.69 299 ALA A O 1
ATOM 2355 N N . LEU A 1 300 ? -0.487 -4.551 -7.709 1.00 88.75 300 LEU A N 1
ATOM 2356 C CA . LEU A 1 300 ? -0.460 -4.904 -9.123 1.00 88.75 300 LEU A CA 1
ATOM 2357 C C . LEU A 1 300 ? 0.110 -3.770 -9.970 1.00 88.75 300 LEU A C 1
ATOM 2359 O O . LEU A 1 300 ? 1.054 -3.984 -10.727 1.00 88.75 300 LEU A O 1
ATOM 2363 N N . VAL A 1 301 ? -0.437 -2.561 -9.834 1.00 86.38 301 VAL A N 1
ATOM 2364 C CA . VAL A 1 301 ? -0.028 -1.404 -10.638 1.00 86.38 301 VAL A CA 1
ATOM 2365 C C . VAL A 1 301 ? 1.448 -1.094 -10.414 1.00 86.38 301 VAL A C 1
ATOM 2367 O O . VAL A 1 301 ? 2.204 -0.986 -11.382 1.00 86.38 301 VAL A O 1
ATOM 2370 N N . ILE A 1 302 ? 1.884 -0.982 -9.158 1.00 85.38 302 ILE A N 1
ATOM 2371 C CA . ILE A 1 302 ? 3.269 -0.615 -8.846 1.00 85.38 302 ILE A CA 1
ATOM 2372 C C . ILE A 1 302 ? 4.218 -1.776 -9.168 1.00 85.38 302 ILE A C 1
ATOM 2374 O O . ILE A 1 302 ? 5.258 -1.563 -9.793 1.00 85.38 302 ILE A O 1
ATOM 2378 N N . GLY A 1 303 ? 3.852 -3.006 -8.803 1.00 86.00 303 GLY A N 1
ATOM 2379 C CA . GLY A 1 303 ? 4.673 -4.195 -9.019 1.00 86.00 303 GLY A CA 1
ATOM 2380 C C . GLY A 1 303 ? 4.882 -4.515 -10.498 1.00 86.00 303 GLY A C 1
ATOM 2381 O O . GLY A 1 303 ? 6.017 -4.737 -10.918 1.00 86.00 303 GLY A O 1
ATOM 2382 N N . VAL A 1 304 ? 3.821 -4.494 -11.312 1.00 85.81 304 VAL A N 1
ATOM 2383 C CA . VAL A 1 304 ? 3.922 -4.745 -12.760 1.00 85.81 304 VAL A CA 1
ATOM 2384 C C . VAL A 1 304 ? 4.684 -3.619 -13.452 1.00 85.81 304 VAL A C 1
ATOM 2386 O O . VAL A 1 304 ? 5.539 -3.894 -14.294 1.00 85.81 304 VAL A O 1
ATOM 2389 N N . SER A 1 305 ? 4.444 -2.361 -13.069 1.00 81.06 305 SER A N 1
ATOM 2390 C CA . SER A 1 305 ? 5.209 -1.227 -13.606 1.00 81.06 305 SER A CA 1
ATOM 2391 C C . SER A 1 305 ? 6.703 -1.394 -13.337 1.00 81.06 305 SER A C 1
ATOM 2393 O O . SER A 1 305 ? 7.513 -1.242 -14.249 1.00 81.06 305 SER A O 1
ATOM 2395 N N . TYR A 1 306 ? 7.074 -1.773 -12.110 1.00 83.81 306 TYR A N 1
ATOM 2396 C CA . TYR A 1 306 ? 8.463 -2.064 -11.766 1.00 83.81 306 TYR A CA 1
ATOM 2397 C C . TYR A 1 306 ? 9.019 -3.240 -12.582 1.00 83.81 306 TYR A C 1
ATOM 2399 O O . TYR A 1 306 ? 10.112 -3.147 -13.139 1.00 83.81 306 TYR A O 1
ATOM 2407 N N . ALA A 1 307 ? 8.247 -4.318 -12.715 1.00 82.75 307 ALA A N 1
ATOM 2408 C CA . ALA A 1 307 ? 8.642 -5.531 -13.420 1.00 82.75 307 ALA A CA 1
ATOM 2409 C C . ALA A 1 307 ? 8.909 -5.339 -14.917 1.00 82.75 307 ALA A C 1
ATOM 2411 O O . ALA A 1 307 ? 9.823 -5.945 -15.467 1.00 82.75 307 ALA A O 1
ATOM 2412 N N . LEU A 1 308 ? 8.110 -4.506 -15.587 1.00 79.12 308 LEU A N 1
ATOM 2413 C CA . LEU A 1 308 ? 8.287 -4.188 -17.008 1.00 79.12 308 LEU A CA 1
ATOM 2414 C C . LEU A 1 308 ? 9.528 -3.336 -17.267 1.00 79.12 308 LEU A C 1
ATOM 2416 O O . LEU A 1 308 ? 10.075 -3.329 -18.370 1.00 79.12 308 LEU A O 1
ATOM 2420 N N . ILE A 1 309 ? 9.934 -2.590 -16.248 1.00 75.25 309 ILE A N 1
ATOM 2421 C CA . ILE A 1 309 ? 11.037 -1.651 -16.312 1.00 75.25 309 ILE A CA 1
ATOM 2422 C C . ILE A 1 309 ? 12.338 -2.336 -15.940 1.00 75.25 309 ILE A C 1
ATOM 2424 O O . ILE A 1 309 ? 13.353 -2.069 -16.565 1.00 75.25 309 ILE A O 1
ATOM 2428 N N . ALA A 1 310 ? 12.360 -3.188 -14.928 1.00 77.31 310 ALA A N 1
ATOM 2429 C CA . ALA A 1 310 ? 13.607 -3.732 -14.426 1.00 77.31 310 ALA A CA 1
ATOM 2430 C C . ALA A 1 310 ? 14.291 -4.638 -15.480 1.00 77.31 310 ALA A C 1
ATOM 2432 O O . ALA A 1 310 ? 13.695 -5.586 -15.979 1.00 77.31 310 ALA A O 1
ATOM 2433 N N . GLU A 1 311 ? 15.535 -4.307 -15.857 1.00 63.16 311 GLU A N 1
ATOM 2434 C CA . GLU A 1 311 ? 16.308 -5.024 -16.897 1.00 63.16 311 GLU A CA 1
ATOM 2435 C C . GLU A 1 311 ? 17.231 -6.107 -16.302 1.00 63.16 311 GLU A C 1
ATOM 2437 O O . GLU A 1 311 ? 17.522 -7.086 -16.978 1.00 63.16 311 GLU A O 1
ATOM 2442 N N . ASP A 1 312 ? 17.617 -5.981 -15.025 1.00 65.50 312 ASP A N 1
ATOM 2443 C CA . ASP A 1 312 ? 18.606 -6.843 -14.357 1.00 65.50 312 ASP A CA 1
ATOM 2444 C C . ASP A 1 312 ? 18.040 -7.525 -13.102 1.00 65.50 312 ASP A C 1
ATOM 2446 O O . ASP A 1 312 ? 18.655 -7.510 -12.033 1.00 65.50 312 ASP A O 1
ATOM 2450 N N . VAL A 1 313 ? 16.842 -8.105 -13.190 1.00 67.38 313 VAL A N 1
ATOM 2451 C CA . VAL A 1 313 ? 16.279 -8.849 -12.054 1.00 67.38 313 VAL A CA 1
ATOM 2452 C C . VAL A 1 313 ? 16.591 -10.326 -12.197 1.00 67.38 313 VAL A C 1
ATOM 2454 O O . VAL A 1 313 ? 16.233 -10.961 -13.188 1.00 67.38 313 VAL A O 1
ATOM 2457 N N . ARG A 1 314 ? 17.256 -10.878 -11.183 1.00 71.75 314 ARG A N 1
ATOM 2458 C CA . ARG A 1 314 ? 17.502 -12.313 -11.058 1.00 71.75 314 ARG A CA 1
ATOM 2459 C C . ARG A 1 314 ? 16.525 -12.865 -10.025 1.00 71.75 314 ARG A C 1
ATOM 2461 O O . ARG A 1 314 ? 16.702 -12.566 -8.843 1.00 71.75 314 ARG A O 1
ATOM 2468 N N . PRO A 1 315 ? 15.501 -13.626 -10.441 1.00 75.12 315 PRO A N 1
ATOM 2469 C CA . PRO A 1 315 ? 14.608 -14.274 -9.495 1.00 75.12 315 PRO A CA 1
ATOM 2470 C C . PRO A 1 315 ? 15.412 -15.187 -8.568 1.00 75.12 315 PRO A C 1
ATOM 2472 O O . PRO A 1 315 ? 16.308 -15.898 -9.025 1.00 75.12 315 PRO A O 1
ATOM 2475 N N . LEU A 1 316 ? 15.098 -15.177 -7.270 1.00 73.69 316 LEU A N 1
ATOM 2476 C CA . LEU A 1 316 ? 15.733 -16.087 -6.311 1.00 73.69 316 LEU A CA 1
ATOM 2477 C C . LEU A 1 316 ? 15.211 -17.520 -6.475 1.00 73.69 316 LEU A C 1
ATOM 2479 O O . LEU A 1 316 ? 15.886 -18.468 -6.080 1.00 73.69 316 LEU A O 1
ATOM 2483 N N . ILE A 1 317 ? 14.020 -17.681 -7.059 1.00 73.56 317 ILE A N 1
ATOM 2484 C CA . ILE A 1 317 ? 13.425 -18.989 -7.329 1.00 73.56 317 ILE A CA 1
ATOM 2485 C C . ILE A 1 317 ?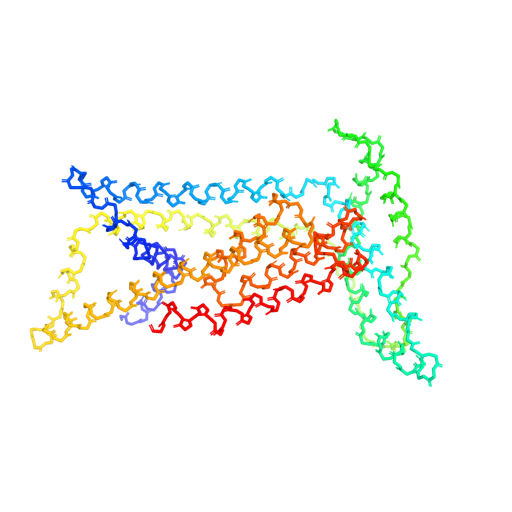 14.121 -19.618 -8.552 1.00 73.56 317 ILE A C 1
ATOM 2487 O O . ILE A 1 317 ? 14.027 -19.070 -9.657 1.00 73.56 317 ILE A O 1
ATOM 2491 N N . PRO A 1 318 ? 14.802 -20.769 -8.394 1.00 65.44 318 PRO A N 1
ATOM 2492 C CA . PRO A 1 318 ? 15.463 -21.444 -9.505 1.00 65.44 318 PRO A CA 1
ATOM 2493 C C . PRO A 1 318 ? 14.428 -21.923 -10.537 1.00 65.44 318 PRO A C 1
ATOM 2495 O O . PRO A 1 318 ? 13.472 -22.610 -10.191 1.00 65.44 318 PRO A O 1
ATOM 2498 N N . GLY A 1 319 ? 14.623 -21.558 -11.810 1.00 65.50 319 GLY A N 1
ATOM 2499 C CA . GLY A 1 319 ? 13.774 -21.980 -12.937 1.00 65.50 319 GLY A CA 1
ATOM 2500 C C . GLY A 1 319 ? 12.857 -20.903 -13.530 1.00 65.50 319 GLY A C 1
ATOM 2501 O O . GLY A 1 319 ? 12.235 -21.148 -14.561 1.00 65.50 319 GLY A O 1
ATOM 2502 N N . LEU A 1 320 ? 12.786 -19.704 -12.941 1.00 70.94 320 LEU A N 1
ATOM 2503 C CA . LEU A 1 320 ? 12.000 -18.599 -13.499 1.00 70.94 320 LEU A CA 1
ATOM 2504 C C . LEU A 1 320 ? 12.776 -17.840 -14.585 1.00 70.94 320 LEU A C 1
ATOM 2506 O O . LEU A 1 320 ? 13.872 -17.333 -14.347 1.00 70.94 320 LEU A O 1
ATOM 2510 N N . ASN A 1 321 ? 12.172 -17.696 -15.767 1.00 73.88 321 ASN A N 1
ATOM 2511 C CA . ASN A 1 321 ? 12.712 -16.852 -16.835 1.00 73.88 321 ASN A CA 1
ATOM 2512 C C . ASN A 1 321 ? 12.595 -15.355 -16.476 1.00 73.88 321 ASN A C 1
ATOM 2514 O O . ASN A 1 321 ? 11.474 -14.881 -16.281 1.00 73.88 321 ASN A O 1
ATOM 2518 N N . PRO A 1 322 ? 13.691 -14.568 -16.484 1.00 67.69 322 PRO A N 1
ATOM 2519 C CA . PRO A 1 322 ? 13.646 -13.124 -16.209 1.00 67.69 322 PRO A CA 1
ATOM 2520 C C . PRO A 1 322 ? 12.719 -12.347 -17.155 1.00 67.69 322 PRO A C 1
ATOM 2522 O O . PRO A 1 322 ? 12.130 -11.335 -16.784 1.00 67.69 322 PRO A O 1
ATOM 2525 N N . ASN A 1 323 ? 12.530 -12.862 -18.373 1.00 69.44 323 ASN A N 1
ATOM 2526 C CA . ASN A 1 323 ? 11.676 -12.253 -19.385 1.00 69.44 323 ASN A CA 1
ATOM 2527 C C . ASN A 1 323 ? 10.180 -12.280 -19.038 1.00 69.44 323 ASN A C 1
ATOM 2529 O O . ASN A 1 323 ? 9.432 -11.547 -19.675 1.00 69.44 323 ASN A O 1
ATOM 2533 N N . ASP A 1 324 ? 9.730 -13.043 -18.044 1.00 79.38 324 ASP A N 1
ATOM 2534 C CA . ASP A 1 324 ? 8.305 -13.156 -17.699 1.00 79.38 324 ASP A CA 1
ATOM 2535 C C . ASP A 1 324 ? 7.978 -12.568 -16.315 1.00 79.38 324 ASP A C 1
ATOM 2537 O O . ASP A 1 324 ? 6.931 -12.850 -15.734 1.00 79.38 324 ASP A O 1
ATOM 2541 N N . LEU A 1 325 ? 8.842 -11.692 -15.788 1.00 81.62 325 LEU A N 1
ATOM 2542 C CA . LEU A 1 325 ? 8.713 -11.149 -14.431 1.00 81.62 325 LEU A CA 1
ATOM 2543 C C . LEU A 1 325 ? 7.375 -10.444 -14.168 1.00 81.62 325 LEU A C 1
ATOM 2545 O O . LEU A 1 325 ? 6.786 -10.619 -13.104 1.00 81.62 325 LEU A O 1
ATOM 2549 N N . ALA A 1 326 ? 6.846 -9.714 -15.152 1.00 83.69 326 ALA A N 1
ATOM 2550 C CA . ALA A 1 326 ? 5.531 -9.080 -15.043 1.00 83.69 326 ALA A CA 1
ATOM 2551 C C . ALA A 1 326 ? 4.395 -10.103 -14.846 1.00 83.69 326 ALA A C 1
ATOM 2553 O O . ALA A 1 326 ? 3.471 -9.850 -14.074 1.00 83.69 326 ALA A O 1
ATOM 2554 N N . ALA A 1 327 ? 4.484 -11.273 -15.489 1.00 85.12 327 ALA A N 1
ATOM 2555 C CA . ALA A 1 327 ? 3.512 -12.348 -15.311 1.00 85.12 327 ALA A CA 1
ATOM 2556 C C . ALA A 1 327 ? 3.632 -12.984 -13.919 1.00 85.12 327 ALA A C 1
ATOM 2558 O O . ALA A 1 327 ? 2.616 -13.268 -13.290 1.00 85.12 327 ALA A O 1
ATOM 2559 N N . TYR A 1 328 ? 4.849 -13.144 -13.391 1.00 87.62 328 TYR A N 1
ATOM 2560 C CA . TYR A 1 328 ? 5.035 -13.651 -12.028 1.00 87.62 328 TYR A CA 1
ATOM 2561 C C . TYR A 1 328 ? 4.533 -12.684 -10.958 1.00 87.62 328 TYR A C 1
ATOM 2563 O O . TYR A 1 328 ? 3.967 -13.133 -9.967 1.00 87.62 328 TYR A O 1
ATOM 2571 N N . VAL A 1 329 ? 4.679 -11.371 -11.158 1.00 90.00 329 VAL A N 1
ATOM 2572 C CA . VAL A 1 329 ? 4.087 -10.377 -10.250 1.00 90.00 329 VAL A CA 1
ATOM 2573 C C . VAL A 1 329 ? 2.561 -10.442 -10.289 1.00 90.00 329 VAL A C 1
ATOM 2575 O O . VAL A 1 329 ? 1.934 -10.418 -9.234 1.00 90.00 329 VAL A O 1
ATOM 2578 N N . LEU A 1 330 ? 1.956 -10.585 -11.473 1.00 91.12 330 LEU A N 1
ATOM 2579 C CA . LEU A 1 330 ? 0.511 -10.797 -11.596 1.00 91.12 330 LEU A CA 1
ATOM 2580 C C . LEU A 1 330 ? 0.069 -12.049 -10.822 1.00 91.12 330 LEU A C 1
ATOM 2582 O O . LEU A 1 330 ? -0.855 -11.973 -10.018 1.00 91.12 330 LEU A O 1
ATOM 2586 N N . ILE A 1 331 ? 0.759 -13.177 -11.020 1.00 91.62 331 ILE A N 1
ATOM 2587 C CA . ILE A 1 331 ? 0.484 -14.431 -10.303 1.00 91.62 331 ILE A CA 1
ATOM 2588 C C . ILE A 1 331 ? 0.627 -14.233 -8.793 1.00 91.62 331 ILE A C 1
ATOM 2590 O O . ILE A 1 331 ? -0.237 -14.670 -8.042 1.00 91.62 331 ILE A O 1
ATOM 2594 N N . LEU A 1 332 ? 1.675 -13.546 -8.340 1.00 93.25 332 LEU A N 1
ATOM 2595 C CA . LEU A 1 332 ? 1.889 -13.268 -6.924 1.00 93.25 332 LEU A CA 1
ATOM 2596 C C . LEU A 1 332 ? 0.741 -12.452 -6.319 1.00 93.25 332 LEU A C 1
ATOM 2598 O O . LEU A 1 332 ? 0.287 -12.777 -5.227 1.00 93.25 332 LEU A O 1
ATOM 2602 N N . VAL A 1 333 ? 0.269 -11.409 -7.006 1.00 92.56 333 VAL A N 1
ATOM 2603 C CA . VAL A 1 333 ? -0.852 -10.593 -6.515 1.00 92.56 333 VAL A CA 1
ATOM 2604 C C . VAL A 1 333 ? -2.139 -11.412 -6.466 1.00 92.56 333 VAL A C 1
ATOM 2606 O O . VAL A 1 333 ? -2.881 -11.311 -5.494 1.00 92.56 333 VAL A O 1
ATOM 2609 N N . VAL A 1 334 ? -2.380 -12.270 -7.462 1.00 93.38 334 VAL A N 1
ATOM 2610 C CA . VAL A 1 334 ? -3.516 -13.203 -7.444 1.00 93.38 334 VAL A CA 1
ATOM 2611 C C . VAL A 1 334 ? -3.406 -14.170 -6.264 1.00 93.38 334 VAL A C 1
ATOM 2613 O O . VAL A 1 334 ? -4.383 -14.357 -5.550 1.00 93.38 334 VAL A O 1
ATOM 2616 N N . ILE A 1 335 ? -2.223 -14.737 -6.008 1.00 93.50 335 ILE A N 1
ATOM 2617 C CA . ILE A 1 335 ? -1.985 -15.606 -4.846 1.00 93.50 335 ILE A CA 1
ATOM 2618 C C . ILE A 1 335 ? -2.242 -14.845 -3.546 1.00 93.50 335 ILE A C 1
ATOM 2620 O O . ILE A 1 335 ? -2.918 -15.374 -2.673 1.00 93.50 335 ILE A O 1
ATOM 2624 N N . ALA A 1 336 ? -1.736 -13.618 -3.414 1.00 92.62 336 ALA A N 1
ATOM 2625 C CA . ALA A 1 336 ? -1.941 -12.802 -2.222 1.00 92.62 336 ALA A CA 1
ATOM 2626 C C . ALA A 1 336 ? -3.428 -12.497 -1.991 1.00 92.62 336 ALA A C 1
ATOM 2628 O O . ALA A 1 336 ? -3.883 -12.590 -0.859 1.00 92.62 336 ALA A O 1
ATOM 2629 N N . HIS A 1 337 ? -4.186 -12.204 -3.052 1.00 92.19 337 HIS A N 1
ATOM 2630 C CA . HIS A 1 337 ? -5.626 -11.963 -2.960 1.00 92.19 337 HIS A CA 1
ATOM 2631 C C . HIS A 1 337 ? -6.405 -13.229 -2.575 1.00 92.19 337 HIS A C 1
ATOM 2633 O O . HIS A 1 337 ? -7.259 -13.183 -1.701 1.00 92.19 337 HIS A O 1
ATOM 2639 N N . VAL A 1 338 ? -6.059 -14.381 -3.157 1.00 93.50 338 VAL A N 1
ATOM 2640 C CA . VAL A 1 338 ? -6.664 -15.668 -2.777 1.00 93.50 338 VAL A CA 1
ATOM 2641 C C . VAL A 1 338 ? -6.332 -16.024 -1.329 1.00 93.50 338 VAL A C 1
ATOM 2643 O O . VAL A 1 338 ? -7.189 -16.518 -0.605 1.00 93.50 338 VAL A O 1
ATOM 2646 N N . LEU A 1 339 ? -5.095 -15.784 -0.894 1.00 92.56 339 LEU A N 1
ATOM 2647 C CA . LEU A 1 339 ? -4.675 -16.003 0.488 1.00 92.56 339 LEU A CA 1
ATOM 2648 C C . LEU A 1 339 ? -5.468 -15.110 1.452 1.00 92.56 339 LEU A C 1
ATOM 2650 O O . LEU A 1 339 ? -5.859 -15.571 2.521 1.00 92.56 339 LEU A O 1
ATOM 2654 N N . ASP A 1 340 ? -5.728 -13.866 1.054 1.00 90.81 340 ASP A N 1
ATOM 2655 C CA . ASP A 1 340 ? -6.535 -12.919 1.816 1.00 90.81 340 ASP A CA 1
ATOM 2656 C C . ASP A 1 340 ? -7.963 -13.439 2.019 1.00 90.81 340 ASP A C 1
ATOM 2658 O O . ASP A 1 340 ? -8.385 -13.679 3.151 1.00 90.81 340 ASP A O 1
ATOM 2662 N N . ASP A 1 341 ? -8.651 -13.751 0.921 1.00 90.25 341 ASP A N 1
ATOM 2663 C CA . ASP A 1 341 ? -10.052 -14.177 0.936 1.00 90.25 341 ASP A CA 1
ATOM 2664 C C . ASP A 1 341 ? -10.249 -15.558 1.594 1.00 90.25 341 ASP A C 1
ATOM 2666 O O . ASP A 1 341 ? -11.238 -15.800 2.287 1.00 90.25 341 ASP A O 1
ATOM 2670 N N . VAL A 1 342 ? -9.321 -16.498 1.370 1.00 92.12 342 VAL A N 1
ATOM 2671 C CA . VAL A 1 342 ? -9.472 -17.907 1.787 1.00 92.12 342 VAL A CA 1
ATOM 2672 C C . VAL A 1 342 ? -8.859 -18.188 3.154 1.00 92.12 342 VAL A C 1
ATOM 2674 O O . VAL A 1 342 ? -9.326 -19.085 3.855 1.00 92.12 342 VAL A O 1
ATOM 2677 N N . VAL A 1 343 ? -7.796 -17.477 3.534 1.00 92.12 343 VAL A N 1
ATOM 2678 C CA . VAL A 1 343 ? -7.035 -17.774 4.757 1.00 92.12 343 VAL A CA 1
ATOM 2679 C C . VAL A 1 343 ? -7.118 -16.627 5.746 1.00 92.12 343 VAL A C 1
ATOM 2681 O O . VAL A 1 343 ? -7.471 -16.862 6.900 1.00 92.12 343 VAL A O 1
ATOM 2684 N N . PHE A 1 344 ? -6.792 -15.400 5.336 1.00 90.81 344 PHE A N 1
ATOM 2685 C CA . PHE A 1 344 ? -6.660 -14.294 6.283 1.00 90.81 344 PHE A CA 1
ATOM 2686 C C . PHE A 1 344 ? -8.012 -13.837 6.808 1.00 90.81 344 PHE A C 1
ATOM 2688 O O . PHE A 1 344 ? -8.221 -13.894 8.015 1.00 90.81 344 PHE A O 1
ATOM 2695 N N . GLN A 1 345 ? -8.958 -13.487 5.943 1.00 87.81 345 GLN A N 1
ATOM 2696 C CA . GLN A 1 345 ? -10.293 -13.066 6.365 1.00 87.81 345 GLN A CA 1
ATOM 2697 C C . GLN A 1 345 ? -10.981 -14.066 7.308 1.00 87.81 345 GLN A C 1
ATOM 2699 O O . GLN A 1 345 ? -11.371 -13.650 8.399 1.00 87.81 345 GLN A O 1
ATOM 2704 N N . PRO A 1 346 ? -11.086 -15.376 7.005 1.00 88.25 346 PRO A N 1
ATOM 2705 C CA . PRO A 1 346 ? -11.733 -16.312 7.924 1.00 88.25 346 PRO A CA 1
ATOM 2706 C C . PRO A 1 346 ? -10.939 -16.553 9.213 1.00 88.25 346 PRO A C 1
ATOM 2708 O O . PRO A 1 346 ? -11.542 -16.786 10.253 1.00 88.25 346 PRO A O 1
ATOM 2711 N N . PHE A 1 347 ? -9.604 -16.485 9.189 1.00 86.00 347 PHE A N 1
ATOM 2712 C CA . PHE A 1 347 ? -8.796 -16.629 10.407 1.00 86.00 347 PHE A CA 1
ATOM 2713 C C . PHE A 1 347 ? -8.930 -15.426 11.348 1.00 86.00 347 PHE A C 1
ATOM 2715 O O . PHE A 1 347 ? -8.764 -15.544 12.562 1.00 86.00 347 PHE A O 1
ATOM 2722 N N . VAL A 1 348 ? -9.168 -14.253 10.772 1.00 81.75 348 VAL A N 1
ATOM 2723 C CA . VAL A 1 348 ? -8.996 -12.970 11.442 1.00 81.75 348 VAL A CA 1
ATOM 2724 C C . VAL A 1 348 ? -10.336 -12.315 11.804 1.00 81.75 348 VAL A C 1
ATOM 2726 O O . VAL A 1 348 ? -10.423 -11.633 12.827 1.00 81.75 348 VAL A O 1
ATOM 2729 N N . LEU A 1 349 ? -11.368 -12.527 10.985 1.00 74.19 349 LEU A N 1
ATOM 2730 C CA . LEU A 1 349 ? -12.724 -11.987 11.145 1.00 74.19 349 LEU A CA 1
ATOM 2731 C C . LEU A 1 349 ? -13.759 -13.058 11.539 1.00 74.19 349 LEU A C 1
ATOM 2733 O O . LEU A 1 349 ? -14.894 -12.694 11.859 1.00 74.19 349 LEU A O 1
ATOM 2737 N N . GLY A 1 350 ? -13.386 -14.342 11.468 1.00 62.44 350 GLY A N 1
ATOM 2738 C CA . GLY A 1 350 ? -14.243 -15.499 11.753 1.00 62.44 350 GLY A CA 1
ATOM 2739 C C . GLY A 1 350 ? -14.413 -15.857 13.223 1.00 62.44 350 GLY A C 1
ATOM 2740 O O . GLY A 1 350 ? -13.646 -15.356 14.080 1.00 62.44 350 GLY A O 1
#

Secondary structure (DSSP, 8-state):
-HHHHHHHHHHHHHHHHHHHHHHHHHHHHHHHHHHT--TTS-HHHHHHHHHHHHHHHHHHHHHHHHTTSPPHHHHHHHHHHHHHHHHHHHHHHHHTS-TTSHHHHHHHHHHHHHHHHHHHHHHHSPPHHHHHHHHHHHT--TTPPPPPHHHHHHHHHHHT---SSPPP------PPP---------HHHHHHHHHHHHHHHHTHHHHHHHHHHH--SHHHHHHHHTS-GGGHHHHHHHHHHHHHHHHHHHHHHHHHHHHHHHHHHHHHHHTT--HHHHHHHHHHHHHHTTSTTHHHHHHHHHHHHHHHH-SS---SSTT--GGGHHHHHHHHHHHHHHHIIIIIHHHHH-

Radius of gyration: 27.07 Å; chains: 1; bounding box: 62×56×79 Å

pLDDT: mean 77.57, std 13.64, range [35.88, 95.0]

Sequence (350 aa):
MLISCAFLIWKLSILILPIIVGALMAFLFRPVKERFEVRWLPHELQVLCSFAAIGLVLFFAFNTFRKHIPDEQQKLEFKVRLQYKLNERYRQLVAKAPEGKSNTVAALLRKELGPLMDKINEVLALNADERSLFLKYAAGYNGKPPIQSRFVDYFRANQTTGKYVIPEETAMDRASPALSAAPAQSPAAEQAASLESKFSAWILAPLIFLFLGFDNGQIRRFFVSLVPNRYFELSLTVLDRLDDAIGRYLRGTLIECFLVGLTLTLGLVLLGIPLGIAVAIGVVSGLLNAIPFLGAVIALVIGVSYALIAEDVRPLIPGLNPNDLAAYVLILVVIAHVLDDVVFQPFVLG

Foldseek 3Di:
DVVVVVVVCVVCVLLVVLLCLLLLVLLLCVVVLVVVPPVPDDLLVSLVVSLVVVVVLVVVLVVLVVVVDDDLLRLLLLLLLLLLLVLVVLVVVLVPQDPVCNCPVSVVSLVVCLVVNQVSLVVSDQDPVSVVVNVCQCVPPDPDHHDDPVSVVSNVVSVVDDRSDDDPDPPDDDDDPPDDDDPDDDPVVVVVVVVVVSVVSNVVSNVSNSVSSPDPCPVVVVVLVVDDPVCNVVVVVVVVVVSVLSNLVSQLLLVLLLQLLVLQLVLLVQQQNDNSLSNSLSNVLSVLVSPPPRSLVSQLVSQLSCLSNDPDGDRNDPPDDSVCSNVSSVVSSVVSVCCSVPPSCVVRND